Protein AF-0000000079859238 (afdb_homodimer)

Foldseek 3Di:
DPPPPPPPDQDPVLLLVLLLQVLLVDPCSCVSCVVSVHHPVRSVVSNVPLLPQPQDPDDPGRPSVRCDPVLLVVLVVVCVVPVPDQLVRSQVVCCVVPVDGDDSVSSVSSVSSVVPNPPPD/DPPPPPPPDDDPVLLLVLLLQVLLVDPCSCVSCVVSVHHPVRSVVSNVPLLPQPQDPDDPGRPSVRCDPVLLVVLVVVCVVPVPDQLVRSQVVCCVPPVDGDDSVSSVSSVSSVVPNPPPD

Structure (mmCIF, N/CA/C/O backbone):
data_AF-0000000079859238-model_v1
#
loop_
_entity.id
_entity.type
_entity.pdbx_description
1 polymer Homeodomain-like
#
loop_
_atom_site.group_PDB
_atom_site.id
_atom_site.type_symbol
_atom_site.label_atom_id
_atom_site.label_alt_id
_atom_site.label_comp_id
_atom_site.label_asym_id
_atom_site.label_entity_id
_atom_site.label_seq_id
_atom_site.pdbx_PDB_ins_code
_atom_site.Cartn_x
_atom_site.Cartn_y
_atom_site.Cartn_z
_atom_site.occupancy
_atom_site.B_iso_or_equiv
_atom_site.auth_seq_id
_atom_site.auth_comp_id
_atom_site.auth_asym_id
_atom_site.auth_atom_id
_atom_site.pdbx_PDB_model_num
ATOM 1 N N . MET A 1 1 ? 19.75 32.156 -18.25 1 40 1 MET A N 1
ATOM 2 C CA . MET A 1 1 ? 19.75 30.812 -17.703 1 40 1 MET A CA 1
ATOM 3 C C . MET A 1 1 ? 18.344 30.375 -17.344 1 40 1 MET A C 1
ATOM 5 O O . MET A 1 1 ? 17.703 30.938 -16.438 1 40 1 MET A O 1
ATOM 9 N N . ALA A 1 2 ? 17.531 30.047 -18.25 1 44.91 2 ALA A N 1
ATOM 10 C CA . ALA A 1 2 ? 16.172 29.562 -18.078 1 44.91 2 ALA A CA 1
ATOM 11 C C . ALA A 1 2 ? 16.109 28.469 -17.016 1 44.91 2 ALA A C 1
ATOM 13 O O . ALA A 1 2 ? 16.984 27.594 -16.969 1 44.91 2 ALA A O 1
ATOM 14 N N . GLY A 1 3 ? 15.648 28.781 -15.867 1 44.12 3 GLY A N 1
ATOM 15 C CA . GLY A 1 3 ? 15.562 27.875 -14.727 1 44.12 3 GLY A CA 1
ATOM 16 C C . GLY A 1 3 ? 15.25 26.453 -15.117 1 44.12 3 GLY A C 1
ATOM 17 O O . GLY A 1 3 ? 14.508 26.219 -16.078 1 44.12 3 GLY A O 1
ATOM 18 N N . GLN A 1 4 ? 16.234 25.594 -15.125 1 48.66 4 GLN A N 1
ATOM 19 C CA . GLN A 1 4 ? 16.031 24.172 -15.391 1 48.66 4 GLN A CA 1
ATOM 20 C C . GLN A 1 4 ? 14.664 23.703 -14.867 1 48.66 4 GLN A C 1
ATOM 22 O O . GLN A 1 4 ? 14.336 23.922 -13.703 1 48.66 4 GLN A O 1
ATOM 27 N N . VAL A 1 5 ? 13.594 23.828 -15.617 1 48.97 5 VAL A N 1
ATOM 28 C CA . VAL A 1 5 ? 12.289 23.25 -15.281 1 48.97 5 VAL A CA 1
ATOM 29 C C . VAL A 1 5 ? 12.492 21.938 -14.523 1 48.97 5 VAL A C 1
ATOM 31 O O . VAL A 1 5 ? 13.047 20.984 -15.062 1 48.97 5 VAL A O 1
ATOM 34 N N . THR A 1 6 ? 12.867 21.969 -13.289 1 53.88 6 THR A N 1
ATOM 35 C CA . THR A 1 6 ? 13 20.781 -12.469 1 53.88 6 THR A CA 1
ATOM 36 C C . THR A 1 6 ? 11.828 19.828 -12.711 1 53.88 6 THR A C 1
ATOM 38 O O . THR A 1 6 ? 10.68 20.156 -12.422 1 53.88 6 THR A O 1
ATOM 41 N N . ILE A 1 7 ? 11.945 19.109 -13.781 1 55.97 7 ILE A N 1
ATOM 42 C CA . ILE A 1 7 ? 10.961 18.062 -14.023 1 55.97 7 ILE A CA 1
ATOM 43 C C . ILE A 1 7 ? 10.703 17.281 -12.742 1 55.97 7 ILE A C 1
ATOM 45 O O . ILE A 1 7 ? 11.617 16.688 -12.172 1 55.97 7 ILE A O 1
ATOM 49 N N . LYS A 1 8 ? 9.719 17.719 -11.945 1 64.62 8 LYS A N 1
ATOM 50 C CA . LYS A 1 8 ? 9.414 17.016 -10.711 1 64.62 8 LYS A CA 1
ATOM 51 C C . LYS A 1 8 ? 9.328 15.508 -10.945 1 64.62 8 LYS A C 1
ATOM 53 O O . LYS A 1 8 ? 8.562 15.047 -11.789 1 64.62 8 LYS A O 1
ATOM 58 N N . LYS A 1 9 ? 10.328 14.727 -10.477 1 79.94 9 LYS A N 1
ATOM 59 C CA . LYS A 1 9 ? 10.297 13.266 -10.539 1 79.94 9 LYS A CA 1
ATOM 60 C C . LYS A 1 9 ? 9.25 12.703 -9.578 1 79.94 9 LYS A C 1
ATOM 62 O O . LYS A 1 9 ? 9.023 13.266 -8.508 1 79.94 9 LYS A O 1
ATOM 67 N N . ASN A 1 10 ? 8.391 11.82 -10.07 1 86.75 10 ASN A N 1
ATOM 68 C CA . ASN A 1 10 ? 7.402 11.156 -9.234 1 86.75 10 ASN A CA 1
ATOM 69 C C . ASN A 1 10 ? 8.07 10.336 -8.133 1 86.75 10 ASN A C 1
ATOM 71 O O . ASN A 1 10 ? 9.039 9.617 -8.383 1 86.75 10 ASN A O 1
ATOM 75 N N . THR A 1 11 ? 7.672 10.578 -6.945 1 90.19 11 THR A N 1
ATOM 76 C CA . THR A 1 11 ? 8.18 9.805 -5.816 1 90.19 11 THR A CA 1
ATOM 77 C C . THR A 1 11 ? 7.711 8.352 -5.898 1 90.19 11 THR A C 1
ATOM 79 O O . THR A 1 11 ? 6.766 8.039 -6.625 1 90.19 11 THR A O 1
ATOM 82 N N . PRO A 1 12 ? 8.422 7.496 -5.168 1 91.81 12 PRO A N 1
ATOM 83 C CA . PRO A 1 12 ? 7.941 6.113 -5.121 1 91.81 12 PRO A CA 1
ATOM 84 C C . PRO A 1 12 ? 6.504 6.004 -4.617 1 91.81 12 PRO A C 1
ATOM 86 O O . PRO A 1 12 ? 5.746 5.152 -5.086 1 91.81 12 PRO A O 1
ATOM 89 N N . ALA A 1 13 ? 6.109 6.855 -3.648 1 93.25 13 ALA A N 1
ATOM 90 C CA . ALA A 1 13 ? 4.746 6.844 -3.123 1 93.25 13 ALA A CA 1
ATOM 91 C C . ALA A 1 13 ? 3.74 7.211 -4.211 1 93.25 13 ALA A C 1
ATOM 93 O O . ALA A 1 13 ? 2.693 6.57 -4.332 1 93.25 13 ALA A O 1
ATOM 94 N N . GLU A 1 14 ? 4.07 8.195 -4.996 1 93.12 14 GLU A N 1
ATOM 95 C CA . GLU A 1 14 ? 3.18 8.617 -6.074 1 93.12 14 GLU A CA 1
ATOM 96 C C . GLU A 1 14 ? 3.061 7.535 -7.145 1 93.12 14 GLU A C 1
ATOM 98 O O . GLU A 1 14 ? 1.987 7.34 -7.719 1 93.12 14 GLU A O 1
ATOM 103 N N . ARG A 1 15 ? 4.184 6.906 -7.371 1 91.62 15 ARG A N 1
ATOM 104 C CA . ARG A 1 15 ? 4.129 5.781 -8.297 1 91.62 15 ARG A CA 1
ATOM 105 C C . ARG A 1 15 ? 3.213 4.684 -7.773 1 91.62 15 ARG A C 1
ATOM 107 O O . ARG A 1 15 ? 2.396 4.141 -8.516 1 91.62 15 ARG A O 1
ATOM 114 N N . LEU A 1 16 ? 3.348 4.367 -6.551 1 92.69 16 LEU A N 1
ATOM 115 C CA . LEU A 1 16 ? 2.494 3.354 -5.938 1 92.69 16 LEU A CA 1
ATOM 116 C C . LEU A 1 16 ? 1.023 3.74 -6.051 1 92.69 16 LEU A C 1
ATOM 118 O O . LEU A 1 16 ? 0.176 2.895 -6.344 1 92.69 16 LEU A O 1
ATOM 122 N N . HIS A 1 17 ? 0.757 4.992 -5.832 1 94.12 17 HIS A N 1
ATOM 123 C CA . HIS A 1 17 ? -0.603 5.512 -5.922 1 94.12 17 HIS A CA 1
ATOM 124 C C . HIS A 1 17 ? -1.179 5.312 -7.32 1 94.12 17 HIS A C 1
ATOM 126 O O . HIS A 1 17 ? -2.268 4.754 -7.473 1 94.12 17 HIS A O 1
ATOM 132 N N . VAL A 1 18 ? -0.491 5.703 -8.289 1 92.94 18 VAL A N 1
ATOM 133 C CA . VAL A 1 18 ? -0.95 5.598 -9.672 1 92.94 18 VAL A CA 1
ATOM 134 C C . VAL A 1 18 ? -1.143 4.129 -10.039 1 92.94 18 VAL A C 1
ATOM 136 O O . VAL A 1 18 ? -2.166 3.758 -10.625 1 92.94 18 VAL A O 1
ATOM 139 N N . LEU A 1 19 ? -0.249 3.316 -9.625 1 91.81 19 LEU A N 1
ATOM 140 C CA . LEU A 1 19 ? -0.316 1.897 -9.953 1 91.81 19 LEU A CA 1
ATOM 141 C C . LEU A 1 19 ? -1.482 1.226 -9.242 1 91.81 19 LEU A C 1
ATOM 143 O O . LEU A 1 19 ? -2.125 0.331 -9.797 1 91.81 19 LEU A O 1
ATOM 147 N N . ALA A 1 20 ? -1.705 1.65 -8.039 1 92.5 20 ALA A N 1
ATOM 148 C CA . ALA A 1 20 ? -2.811 1.073 -7.281 1 92.5 20 ALA A CA 1
ATOM 149 C C . ALA A 1 20 ? -4.145 1.329 -7.973 1 92.5 20 ALA A C 1
ATOM 151 O O . ALA A 1 20 ? -5.008 0.449 -8.016 1 92.5 20 ALA A O 1
ATOM 152 N N . VAL A 1 21 ? -4.32 2.514 -8.508 1 90.56 21 VAL A N 1
ATOM 153 C CA . VAL A 1 21 ? -5.551 2.865 -9.211 1 90.56 21 VAL A CA 1
ATOM 154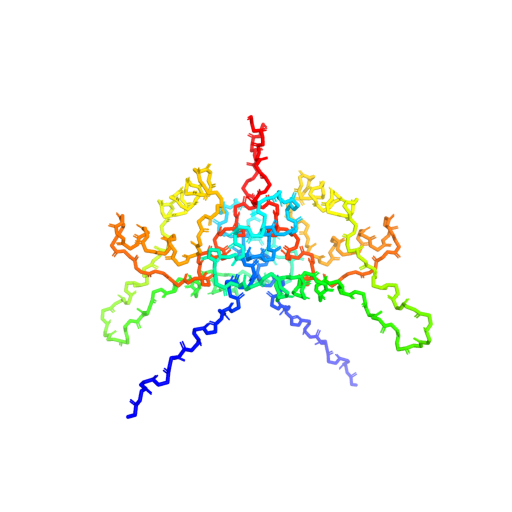 C C . VAL A 1 21 ? -5.672 2.035 -10.484 1 90.56 21 VAL A C 1
ATOM 156 O O . VAL A 1 21 ? -6.758 1.569 -10.828 1 90.56 21 VAL A O 1
ATOM 159 N N . TYR A 1 22 ? -4.574 1.817 -11.156 1 86.62 22 TYR A N 1
ATOM 160 C CA . TYR A 1 22 ? -4.566 0.968 -12.336 1 86.62 22 TYR A CA 1
ATOM 161 C C . TYR A 1 22 ? -4.965 -0.461 -11.992 1 86.62 22 TYR A C 1
ATOM 163 O O . TYR A 1 22 ? -5.762 -1.081 -12.695 1 86.62 22 TYR A O 1
ATOM 171 N N . ARG A 1 23 ? -4.43 -0.934 -10.922 1 85.44 23 ARG A N 1
ATOM 172 C CA . ARG A 1 23 ? -4.676 -2.309 -10.5 1 85.44 23 ARG A CA 1
ATOM 173 C C . ARG A 1 23 ? -6.125 -2.496 -10.062 1 85.44 23 ARG A C 1
ATOM 175 O O . ARG A 1 23 ? -6.684 -3.588 -10.195 1 85.44 23 ARG A O 1
ATOM 182 N N . ALA A 1 24 ? -6.691 -1.481 -9.555 1 86.56 24 ALA A N 1
ATOM 183 C CA . ALA A 1 24 ? -8.109 -1.508 -9.188 1 86.56 24 ALA A CA 1
ATOM 184 C C . ALA A 1 24 ? -8.992 -1.55 -10.43 1 86.56 24 ALA A C 1
ATOM 186 O O . ALA A 1 24 ? -10.211 -1.696 -10.328 1 86.56 24 ALA A O 1
ATOM 187 N N . GLN A 1 25 ? -8.398 -1.5 -11.656 1 80.88 25 GLN A N 1
ATOM 188 C CA . GLN A 1 25 ? -9.094 -1.555 -12.938 1 80.88 25 GLN A CA 1
ATOM 189 C C . GLN A 1 25 ? -10.164 -0.473 -13.031 1 80.88 25 GLN A C 1
ATOM 191 O O . GLN A 1 25 ? -11.281 -0.735 -13.484 1 80.88 25 GLN A O 1
ATOM 196 N N . ARG A 1 26 ? -9.766 0.698 -12.5 1 79 26 ARG A N 1
ATOM 197 C CA . ARG A 1 26 ? -10.672 1.831 -12.617 1 79 26 ARG A CA 1
ATOM 198 C C . ARG A 1 26 ? -10.648 2.404 -14.031 1 79 26 ARG A C 1
ATOM 200 O O . ARG A 1 26 ? -9.594 2.449 -14.672 1 79 26 ARG A O 1
ATOM 207 N N . THR A 1 27 ? -11.805 2.799 -14.539 1 80.75 27 THR A N 1
ATOM 208 C CA . THR A 1 27 ? -11.93 3.311 -15.898 1 80.75 27 THR A CA 1
ATOM 209 C C . THR A 1 27 ? -11.195 4.641 -16.047 1 80.75 27 THR A C 1
ATOM 211 O O . THR A 1 27 ? -10.633 4.934 -17.109 1 80.75 27 THR A O 1
ATOM 214 N N . ASP A 1 28 ? -10.992 5.398 -15.078 1 88.62 28 ASP A N 1
ATOM 215 C CA . ASP A 1 28 ? -10.422 6.738 -15.125 1 88.62 28 ASP A CA 1
ATO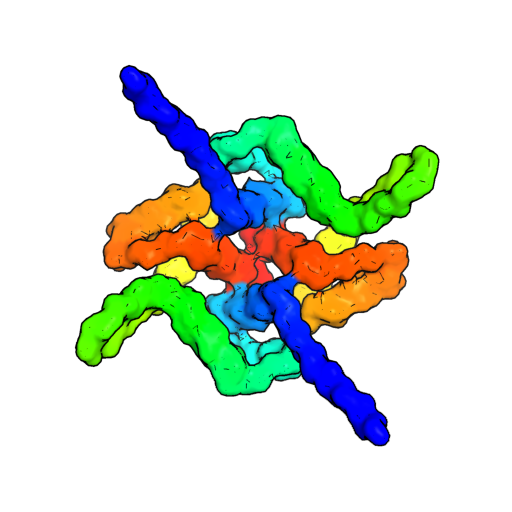M 216 C C . ASP A 1 28 ? -8.977 6.738 -14.633 1 88.62 28 ASP A C 1
ATOM 218 O O . ASP A 1 28 ? -8.461 7.77 -14.195 1 88.62 28 ASP A O 1
ATOM 222 N N . CYS A 1 29 ? -8.312 5.59 -14.75 1 88.12 29 CYS A N 1
ATOM 223 C CA . CYS A 1 29 ? -6.965 5.477 -14.203 1 88.12 29 CYS A CA 1
ATOM 224 C C . CYS A 1 29 ? -6 6.402 -14.938 1 88.12 29 CYS A C 1
ATOM 226 O O . CYS A 1 29 ? -5.062 6.93 -14.336 1 88.12 29 CYS A O 1
ATOM 228 N N . LEU A 1 30 ? -6.25 6.688 -16.219 1 91 30 LEU A N 1
ATOM 229 C CA . LEU A 1 30 ? -5.367 7.57 -16.969 1 91 30 LEU A CA 1
ATOM 230 C C . LEU A 1 30 ? -5.527 9.016 -16.516 1 91 30 LEU A C 1
ATOM 232 O O . LEU A 1 30 ? -4.562 9.781 -16.531 1 91 30 LEU A O 1
ATOM 236 N N . THR A 1 31 ? -6.734 9.32 -16.094 1 93.44 31 THR A N 1
ATOM 237 C CA . THR A 1 31 ? -6.969 10.648 -15.531 1 93.44 31 THR A CA 1
ATOM 238 C C . THR A 1 31 ? -6.188 10.82 -14.227 1 93.44 31 THR A C 1
ATOM 240 O O . THR A 1 31 ? -5.582 11.867 -14 1 93.44 31 THR A O 1
ATOM 243 N N . VAL A 1 32 ? -6.215 9.758 -13.438 1 93.38 32 VAL A N 1
ATOM 244 C CA . VAL A 1 32 ? -5.473 9.789 -12.18 1 93.38 32 VAL A CA 1
ATOM 245 C C . VAL A 1 32 ? -3.98 9.953 -12.461 1 93.38 32 VAL A C 1
ATOM 247 O O . VAL A 1 32 ? -3.299 10.742 -11.812 1 93.38 32 VAL A O 1
ATOM 250 N N . ALA A 1 33 ? -3.441 9.188 -13.461 1 94.5 33 ALA A N 1
ATOM 251 C CA . ALA A 1 33 ? -2.039 9.32 -13.844 1 94.5 33 ALA A CA 1
ATOM 252 C C . ALA A 1 33 ? -1.716 10.75 -14.266 1 94.5 33 ALA A C 1
ATOM 254 O O . ALA A 1 33 ? -0.726 11.328 -13.812 1 94.5 33 ALA A O 1
ATOM 255 N N . ALA A 1 34 ? -2.58 11.328 -15.07 1 94.69 34 ALA A N 1
ATOM 256 C CA . ALA A 1 34 ? -2.385 12.688 -15.562 1 94.69 34 ALA A CA 1
ATOM 257 C C . ALA A 1 34 ? -2.391 13.695 -14.406 1 94.69 34 ALA A C 1
ATOM 259 O O . ALA A 1 34 ? -1.556 14.602 -14.359 1 94.69 34 ALA A O 1
ATOM 260 N N . ASN A 1 35 ? -3.309 13.508 -13.469 1 94 35 ASN A N 1
ATOM 261 C CA . ASN A 1 35 ? -3.391 14.375 -12.297 1 94 35 ASN A CA 1
ATOM 262 C C . ASN A 1 35 ? -2.117 14.312 -11.461 1 94 35 ASN A C 1
ATOM 264 O O . ASN A 1 35 ? -1.805 15.25 -10.727 1 94 35 ASN A O 1
ATOM 268 N N . ASN A 1 36 ? -1.425 13.219 -11.539 1 94.38 36 ASN A N 1
ATOM 269 C CA . ASN A 1 36 ? -0.184 13.023 -10.797 1 94.38 36 ASN A CA 1
ATOM 270 C C . ASN A 1 36 ? 1.034 13.406 -11.633 1 94.38 36 ASN A C 1
ATOM 272 O O . ASN A 1 36 ? 2.172 13.141 -11.234 1 94.38 36 ASN A O 1
ATOM 276 N N . GLY A 1 37 ? 0.865 13.906 -12.812 1 93.38 37 GLY A N 1
ATOM 277 C CA . GLY A 1 37 ? 1.952 14.328 -13.688 1 93.38 37 GLY A CA 1
ATOM 278 C C . GLY A 1 37 ? 2.592 13.18 -14.438 1 93.38 37 GLY A C 1
ATOM 279 O O . GLY A 1 37 ? 3.758 13.258 -14.828 1 93.38 37 GLY A O 1
ATOM 280 N N . VAL A 1 38 ? 1.961 12.117 -14.539 1 94.75 38 VAL A N 1
ATOM 281 C CA . VAL A 1 38 ? 2.488 10.945 -15.234 1 94.75 38 VAL A CA 1
ATOM 282 C C . VAL A 1 38 ? 1.856 10.836 -16.625 1 94.75 38 VAL A C 1
ATOM 284 O O . VAL A 1 38 ? 0.648 10.625 -16.734 1 94.75 38 VAL A O 1
ATOM 287 N N . PRO A 1 39 ? 2.727 10.977 -17.688 1 95.31 39 PRO A N 1
ATOM 288 C CA . PRO A 1 39 ? 2.158 10.82 -19.031 1 95.31 39 PRO A CA 1
ATOM 289 C C . PRO A 1 39 ? 1.714 9.391 -19.328 1 95.31 39 PRO A C 1
ATOM 291 O O . PRO A 1 39 ? 2.264 8.445 -18.75 1 95.31 39 PRO A O 1
ATOM 294 N N . ARG A 1 40 ? 0.843 9.289 -20.312 1 92.44 40 ARG A N 1
ATOM 295 C CA . ARG A 1 40 ? 0.193 8.023 -20.641 1 92.44 40 ARG A CA 1
ATOM 296 C C . ARG A 1 40 ? 1.223 6.941 -20.969 1 92.44 40 ARG A C 1
ATOM 298 O O . ARG A 1 40 ? 1.151 5.832 -20.438 1 92.44 40 ARG A O 1
ATOM 305 N N . PRO A 1 41 ? 2.256 7.125 -21.797 1 92.5 41 PRO A N 1
ATOM 306 C CA . PRO A 1 41 ? 3.217 6.059 -22.094 1 92.5 41 PRO A CA 1
ATOM 307 C C . PRO A 1 41 ? 3.953 5.562 -20.844 1 92.5 41 PRO A C 1
ATOM 309 O O . PRO A 1 41 ? 4.242 4.371 -20.734 1 92.5 41 PRO A O 1
ATOM 312 N N . THR A 1 42 ? 4.199 6.438 -19.969 1 91.19 42 THR A N 1
ATOM 313 C CA . THR A 1 42 ? 4.875 6.082 -18.719 1 91.19 42 THR A CA 1
ATOM 314 C C . THR A 1 42 ? 3.961 5.258 -17.828 1 91.19 42 THR A C 1
ATOM 316 O O . THR A 1 42 ? 4.391 4.258 -17.234 1 91.19 42 THR A O 1
ATOM 319 N N . ALA A 1 43 ? 2.689 5.719 -17.734 1 90.31 43 ALA A N 1
ATOM 320 C CA . ALA A 1 43 ? 1.721 4.969 -16.938 1 90.31 43 ALA A CA 1
ATOM 321 C C . ALA A 1 43 ? 1.599 3.529 -17.438 1 90.31 43 ALA A C 1
ATOM 323 O O . ALA A 1 43 ? 1.576 2.59 -16.641 1 90.31 43 ALA A O 1
ATOM 324 N N . TYR A 1 44 ? 1.571 3.332 -18.688 1 86.62 44 TYR A N 1
ATOM 325 C CA . TYR A 1 44 ? 1.468 1.994 -19.266 1 86.62 44 TYR A CA 1
ATOM 326 C C . TYR A 1 44 ? 2.729 1.185 -18.984 1 86.62 44 TYR A C 1
ATOM 328 O O . TYR A 1 44 ? 2.656 -0.012 -18.688 1 86.62 44 TYR A O 1
ATOM 336 N N . ARG A 1 45 ? 3.826 1.83 -19.078 1 85.88 45 ARG A N 1
ATOM 337 C CA . ARG A 1 45 ? 5.09 1.16 -18.797 1 85.88 45 ARG A CA 1
ATOM 338 C C . ARG A 1 45 ? 5.133 0.655 -17.359 1 85.88 45 ARG A C 1
ATOM 340 O O . ARG A 1 45 ? 5.512 -0.491 -17.109 1 85.88 45 ARG A O 1
ATOM 347 N N . TRP A 1 46 ? 4.727 1.52 -16.438 1 85.06 46 TRP A N 1
ATOM 348 C CA . TRP A 1 46 ? 4.691 1.113 -15.031 1 85.06 46 TRP A CA 1
ATOM 349 C C . TRP A 1 46 ? 3.758 -0.076 -14.836 1 85.06 46 TRP A C 1
ATOM 351 O O . TRP A 1 46 ? 4.094 -1.022 -14.117 1 85.06 46 TRP A O 1
ATOM 361 N N . ALA A 1 47 ? 2.648 0.024 -15.422 1 82.25 47 ALA A N 1
ATOM 362 C CA . ALA A 1 47 ? 1.643 -1.026 -15.281 1 82.25 47 ALA A CA 1
ATOM 363 C C . ALA A 1 47 ? 2.154 -2.352 -15.836 1 82.25 47 ALA A C 1
ATOM 365 O O . ALA A 1 47 ? 1.837 -3.42 -15.305 1 82.25 47 ALA A O 1
ATOM 366 N N . SER A 1 48 ? 2.979 -2.279 -16.844 1 76.56 48 SER A N 1
ATOM 367 C CA . SER A 1 48 ? 3.496 -3.477 -17.5 1 76.56 48 SER A CA 1
ATOM 368 C C . SER A 1 48 ? 4.59 -4.133 -16.672 1 76.56 48 SER A C 1
ATOM 370 O O . SER A 1 48 ? 4.805 -5.344 -16.75 1 76.56 48 SER A O 1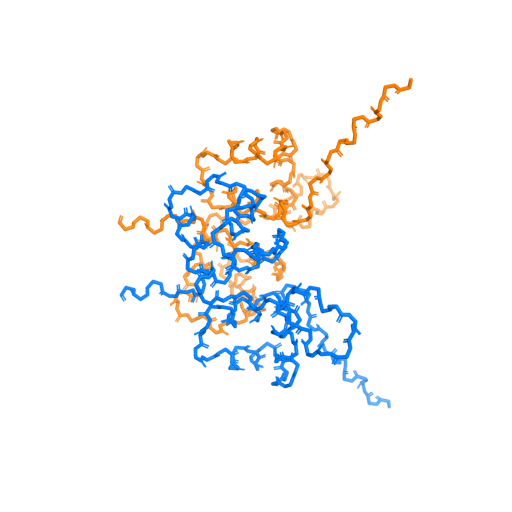
ATOM 372 N N . GLU A 1 49 ? 5.453 -3.354 -15.977 1 69.12 49 GLU A N 1
ATOM 373 C CA . GLU A 1 49 ? 6.516 -3.873 -15.117 1 69.12 49 GLU A CA 1
ATOM 374 C C . GLU A 1 49 ? 5.945 -4.691 -13.961 1 69.12 49 GLU A C 1
ATOM 376 O O . GLU A 1 49 ? 6.594 -5.613 -13.469 1 69.12 49 GLU A O 1
ATOM 381 N N . TYR A 1 50 ? 5.125 -4.168 -13.227 1 56.19 50 TYR A N 1
ATOM 382 C CA . TYR A 1 50 ? 4.555 -4.914 -12.109 1 56.19 50 TYR A CA 1
ATOM 383 C C . TYR A 1 50 ? 3.891 -6.199 -12.602 1 56.19 50 TYR A C 1
ATOM 385 O O . TYR A 1 50 ? 3.354 -6.969 -11.797 1 56.19 50 TYR A O 1
ATOM 393 N N . ARG A 1 51 ? 4.137 -6.402 -13.82 1 52.69 51 ARG A N 1
ATOM 394 C CA . ARG A 1 51 ? 3.826 -7.711 -14.391 1 52.69 51 ARG A CA 1
ATOM 395 C C . ARG A 1 51 ? 4.922 -8.719 -14.062 1 52.69 51 ARG A C 1
ATOM 397 O O . ARG A 1 51 ? 6.004 -8.688 -14.656 1 52.69 51 ARG A O 1
ATOM 404 N N . ASP A 1 52 ? 5.242 -8.797 -12.688 1 46.16 52 ASP A N 1
ATOM 405 C CA . ASP A 1 52 ? 6.367 -9.477 -12.055 1 46.16 52 ASP A CA 1
ATOM 406 C C . ASP A 1 52 ? 6.793 -10.695 -12.867 1 46.16 52 ASP A C 1
ATOM 408 O O . ASP A 1 52 ? 7.629 -11.484 -12.422 1 46.16 52 ASP A O 1
ATOM 412 N N . GLU A 1 53 ? 6.125 -11.359 -13.672 1 42.5 53 GLU A N 1
ATOM 413 C CA . GLU A 1 53 ? 6.68 -12.641 -14.094 1 42.5 53 GLU A CA 1
ATOM 414 C C . GLU A 1 53 ? 8.008 -12.453 -14.828 1 42.5 53 GLU A C 1
ATOM 416 O O . GLU A 1 53 ? 8.172 -11.5 -15.586 1 42.5 53 GLU A O 1
ATOM 421 N N . LYS A 1 54 ? 8.992 -13.047 -14.094 1 43.84 54 LYS A N 1
ATOM 422 C CA . LYS A 1 54 ? 10.312 -13.258 -14.672 1 43.84 54 LYS A CA 1
ATOM 423 C C . LYS A 1 54 ? 10.227 -13.461 -16.188 1 43.84 54 LYS A C 1
ATOM 425 O O . LYS A 1 54 ? 9.602 -14.406 -16.656 1 43.84 54 LYS A O 1
ATOM 430 N N . LEU A 1 55 ? 10.289 -12.367 -16.906 1 45.12 55 LEU A N 1
ATOM 431 C CA . LEU A 1 55 ? 10.438 -12.625 -18.328 1 45.12 55 LEU A CA 1
ATOM 432 C C . LEU A 1 55 ? 11.68 -13.477 -18.609 1 45.12 55 LEU A C 1
ATOM 434 O O . LEU A 1 55 ? 12.773 -13.148 -18.141 1 45.12 55 LEU A O 1
ATOM 438 N N . GLN A 1 56 ? 11.586 -14.742 -18.672 1 41.72 56 GLN A N 1
ATOM 439 C CA . GLN A 1 56 ? 12.695 -15.523 -19.188 1 41.72 56 GLN A CA 1
ATOM 440 C C . GLN A 1 56 ? 13.312 -14.844 -20.406 1 41.72 56 GLN A C 1
ATOM 442 O O . GLN A 1 56 ? 12.602 -14.281 -21.25 1 41.72 56 GLN A O 1
ATOM 447 N N . ARG A 1 57 ? 14.453 -14.43 -20.406 1 43.53 57 ARG A N 1
ATOM 448 C CA . ARG A 1 57 ? 15.281 -13.867 -21.469 1 43.53 57 ARG A CA 1
ATOM 449 C C . ARG A 1 57 ? 14.984 -14.539 -22.812 1 43.53 57 ARG A C 1
ATOM 451 O O . ARG A 1 57 ? 15.641 -14.25 -23.812 1 43.53 57 ARG A O 1
ATOM 458 N N . GLY A 1 58 ? 14.734 -15.945 -23 1 43.25 58 GLY A N 1
ATOM 459 C CA . GLY A 1 58 ? 14.75 -16.5 -24.344 1 43.25 58 GLY A CA 1
ATOM 460 C C . GLY A 1 58 ? 13.82 -15.789 -25.297 1 43.25 58 GLY A C 1
ATOM 461 O O . GLY A 1 58 ? 13.07 -14.898 -24.891 1 43.25 58 GLY A O 1
ATOM 462 N N . GLY A 1 59 ? 13.867 -16.141 -26.797 1 38.94 59 GLY A N 1
ATOM 463 C CA . GLY A 1 59 ? 13.109 -15.688 -27.953 1 38.94 59 GLY A CA 1
ATOM 464 C C . GLY A 1 59 ? 11.641 -15.461 -27.656 1 38.94 59 GLY A C 1
ATOM 465 O O . GLY A 1 59 ? 10.977 -14.672 -28.328 1 38.94 59 GLY A O 1
ATOM 466 N N . ALA A 1 60 ? 10.789 -16.625 -27.453 1 41.25 60 ALA A N 1
ATOM 467 C CA . ALA A 1 60 ? 9.336 -16.625 -27.312 1 41.25 60 ALA A CA 1
ATOM 468 C C . ALA A 1 60 ? 8.883 -15.57 -26.297 1 41.25 60 ALA A C 1
ATOM 470 O O . ALA A 1 60 ? 9.57 -15.336 -25.297 1 41.25 60 ALA A O 1
ATOM 471 N N . ARG A 1 61 ? 7.961 -14.641 -26.484 1 44.16 61 ARG A N 1
ATOM 472 C CA . ARG A 1 61 ? 7.262 -13.625 -25.703 1 44.16 61 ARG A CA 1
ATOM 473 C C . ARG A 1 61 ? 7.152 -14.047 -24.25 1 44.16 61 ARG A C 1
ATOM 475 O O . ARG A 1 61 ? 6.66 -15.133 -23.938 1 44.16 61 ARG A O 1
ATOM 482 N N . ALA A 1 62 ? 7.996 -13.891 -23.406 1 44.41 62 ALA A N 1
ATOM 483 C CA . ALA A 1 62 ? 8.125 -13.945 -21.953 1 44.41 62 ALA A CA 1
ATOM 484 C C . ALA A 1 62 ? 6.758 -13.82 -21.281 1 44.41 62 ALA A C 1
ATOM 486 O O . ALA A 1 62 ? 6.023 -12.867 -21.531 1 44.41 62 ALA A O 1
ATOM 487 N N . ALA A 1 63 ? 6.055 -14.961 -21.141 1 42.44 63 ALA A N 1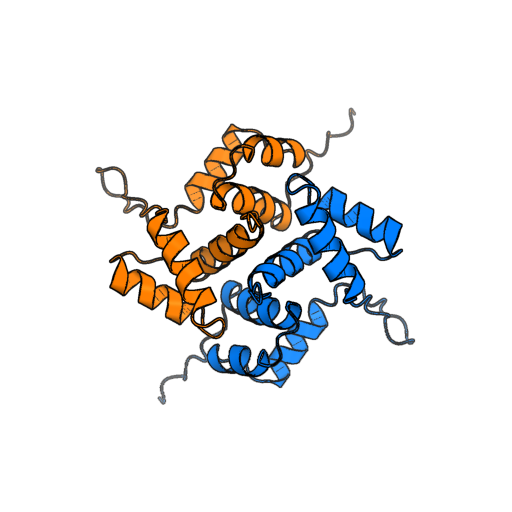
ATOM 488 C CA . ALA A 1 63 ? 4.78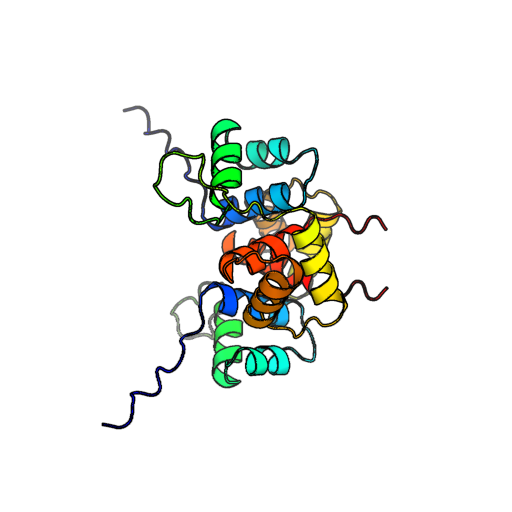1 -15.125 -20.438 1 42.44 63 ALA A CA 1
ATOM 489 C C . ALA A 1 63 ? 4.727 -14.25 -19.188 1 42.44 63 ALA A C 1
ATOM 491 O O . ALA A 1 63 ? 5.387 -14.547 -18.188 1 42.44 63 ALA A O 1
ATOM 492 N N . THR A 1 64 ? 5.059 -13.031 -19.234 1 48.22 64 THR A N 1
ATOM 493 C CA . THR A 1 64 ? 4.746 -12.219 -18.062 1 48.22 64 THR A CA 1
ATOM 494 C C . THR A 1 64 ? 3.469 -12.711 -17.391 1 48.22 64 THR A C 1
ATOM 496 O O . THR A 1 64 ? 2.447 -12.914 -18.047 1 48.22 64 THR A O 1
ATOM 499 N N . THR A 1 65 ? 3.736 -13.617 -16.406 1 51.88 65 THR A N 1
ATOM 500 C CA . THR A 1 65 ? 2.529 -14.047 -15.711 1 51.88 65 THR A CA 1
ATOM 501 C C . THR A 1 65 ? 1.748 -12.836 -15.195 1 51.88 65 THR A C 1
ATOM 503 O O . THR A 1 65 ? 2.289 -12.008 -14.469 1 51.88 65 THR A O 1
ATOM 506 N N . LYS A 1 66 ? 0.902 -12.195 -15.961 1 62.78 66 LYS A N 1
ATOM 507 C CA . LYS A 1 66 ? -0.077 -11.172 -15.617 1 62.78 66 LYS A CA 1
ATOM 508 C C . LYS A 1 66 ? -0.936 -11.609 -14.438 1 62.78 66 LYS A C 1
ATOM 510 O O . LYS A 1 66 ? -1.383 -12.758 -14.375 1 62.78 66 LYS A O 1
ATOM 515 N N . VAL A 1 67 ? -0.661 -10.828 -13.25 1 74.31 67 VAL A N 1
ATOM 516 C CA . VAL A 1 67 ? -1.683 -11.078 -12.234 1 74.31 67 VAL A CA 1
ATOM 517 C C . VAL A 1 67 ? -3.07 -10.914 -12.852 1 74.31 67 VAL A C 1
ATOM 519 O O . VAL A 1 67 ? -3.484 -9.797 -13.18 1 74.31 67 VAL A O 1
ATOM 522 N N . MET A 1 68 ? -3.68 -11.984 -13.078 1 76.81 68 MET A N 1
ATOM 523 C CA . MET A 1 68 ? -5.004 -12.023 -13.688 1 76.81 68 MET A CA 1
ATOM 524 C C . MET A 1 68 ? -6.059 -11.477 -12.727 1 76.81 68 MET A C 1
ATOM 526 O O . MET A 1 68 ? -5.859 -11.477 -11.516 1 76.81 68 MET A O 1
ATOM 530 N N . PRO A 1 69 ? -7.129 -10.977 -13.359 1 83.44 69 PRO A N 1
ATOM 531 C CA . PRO A 1 69 ? -8.25 -10.531 -12.531 1 83.44 69 PRO A CA 1
ATOM 532 C C . PRO A 1 69 ? -8.711 -11.594 -11.539 1 83.44 69 PRO A C 1
ATOM 534 O O . PRO A 1 69 ? -9.172 -11.258 -10.445 1 83.44 69 PRO A O 1
ATOM 537 N N . GLU A 1 70 ? -8.508 -12.828 -11.914 1 89.19 70 GLU A N 1
ATOM 538 C CA . GLU A 1 70 ? -8.914 -13.914 -11.031 1 89.19 70 GLU A CA 1
ATOM 539 C C . GLU A 1 70 ? -8.047 -13.969 -9.773 1 89.19 70 GLU A C 1
ATOM 541 O O . GLU A 1 70 ? -8.523 -14.289 -8.688 1 89.19 70 GLU A O 1
ATOM 546 N N . ILE A 1 71 ? -6.801 -13.641 -10 1 88.94 71 ILE A N 1
ATOM 547 C CA . ILE A 1 71 ? -5.867 -13.648 -8.875 1 88.94 71 ILE A CA 1
ATOM 548 C C . ILE A 1 71 ? -6.191 -12.492 -7.934 1 88.94 71 ILE A C 1
ATOM 550 O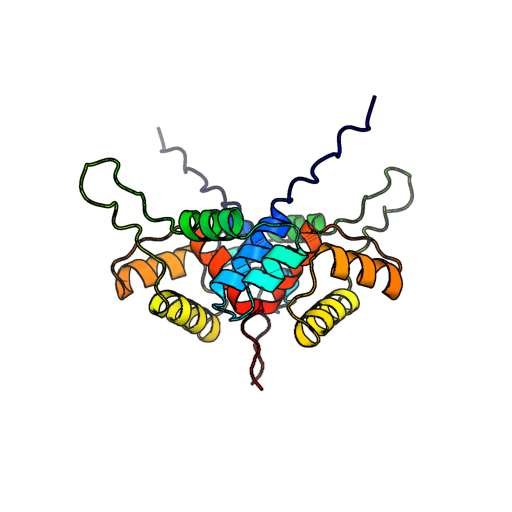 O . ILE A 1 71 ? -6.164 -12.648 -6.711 1 88.94 71 ILE A O 1
ATOM 554 N N . LYS A 1 72 ? -6.504 -11.383 -8.508 1 88.31 72 LYS A N 1
ATOM 555 C CA . LYS A 1 72 ? -6.902 -10.234 -7.695 1 88.31 72 LYS A CA 1
ATOM 556 C C . LYS A 1 72 ? -8.125 -10.562 -6.84 1 88.31 72 LYS A C 1
ATOM 558 O O . LYS A 1 72 ? -8.164 -10.242 -5.652 1 88.31 72 LYS A O 1
ATOM 563 N N . ALA A 1 73 ? -9.07 -11.195 -7.504 1 91.12 73 ALA A N 1
ATOM 564 C CA . ALA A 1 73 ? -10.281 -11.594 -6.797 1 91.12 73 ALA A CA 1
ATOM 565 C C . ALA A 1 73 ? -9.961 -12.594 -5.684 1 91.12 73 ALA A C 1
ATOM 567 O O . ALA A 1 73 ? -10.586 -12.555 -4.617 1 91.12 73 ALA A O 1
ATOM 568 N N . ALA A 1 74 ? -9.055 -13.43 -6.016 1 94.56 74 ALA A N 1
ATOM 569 C CA . ALA A 1 74 ? -8.656 -14.406 -5.008 1 94.56 74 ALA A CA 1
ATOM 570 C C . ALA A 1 74 ? -8.023 -13.719 -3.801 1 94.56 74 ALA A C 1
ATOM 572 O O . ALA A 1 74 ? -8.336 -14.062 -2.654 1 94.56 74 ALA A O 1
ATOM 573 N N . LEU A 1 75 ? -7.211 -12.75 -4.047 1 93.44 75 LEU A N 1
ATOM 574 C CA . LEU A 1 75 ? -6.562 -12.023 -2.961 1 93.44 75 LEU A CA 1
ATOM 575 C C . LEU A 1 75 ? -7.594 -11.305 -2.094 1 93.44 75 LEU A C 1
ATOM 577 O O . LEU A 1 75 ? -7.492 -11.32 -0.865 1 93.44 75 LEU A O 1
ATOM 581 N N . GLU A 1 76 ? -8.492 -10.688 -2.74 1 92.25 76 GLU A N 1
ATOM 582 C CA . GLU A 1 76 ? -9.578 -10.055 -1.999 1 92.25 76 GLU A CA 1
ATOM 583 C C . GLU A 1 76 ? -10.336 -11.07 -1.15 1 92.25 76 GLU A C 1
ATOM 585 O O . GLU A 1 76 ? -10.672 -10.797 0.004 1 92.25 76 GLU A O 1
ATOM 590 N N . SER A 1 77 ? -10.586 -12.234 -1.753 1 93.88 77 SER A N 1
ATOM 591 C CA . SER A 1 77 ? -11.297 -13.289 -1.041 1 93.88 77 SER A CA 1
ATOM 592 C C . SER A 1 77 ? -10.492 -13.781 0.157 1 93.88 77 SER A C 1
ATOM 594 O O . SER A 1 77 ? -11.047 -14.023 1.229 1 93.88 77 SER A O 1
ATOM 596 N N . TYR A 1 78 ? -9.211 -13.922 -0.02 1 93.81 78 TYR A N 1
ATOM 597 C CA . TYR A 1 78 ? -8.359 -14.359 1.079 1 93.81 78 TYR A CA 1
ATOM 598 C C . TYR A 1 78 ? -8.422 -13.375 2.242 1 93.81 78 TYR A C 1
ATOM 600 O O . TYR A 1 78 ? -8.555 -13.789 3.4 1 93.81 78 TYR A O 1
ATOM 608 N N . LEU A 1 79 ? -8.336 -12.125 1.928 1 90.31 79 LEU A N 1
ATOM 609 C CA . LEU A 1 79 ? -8.359 -11.078 2.941 1 90.31 79 LEU A CA 1
ATOM 610 C C . LEU A 1 79 ? -9.695 -11.07 3.68 1 90.31 79 LEU A C 1
ATOM 612 O O . LEU A 1 79 ? -9.734 -10.898 4.898 1 90.31 79 LEU A O 1
ATOM 616 N N . ASN A 1 80 ? -10.711 -11.234 2.91 1 88.19 80 ASN A N 1
ATOM 617 C CA . ASN A 1 80 ? -12.055 -11.227 3.49 1 88.19 80 ASN A CA 1
ATOM 618 C C . ASN A 1 80 ? -12.281 -12.453 4.379 1 88.19 80 ASN A C 1
ATOM 620 O O . ASN A 1 80 ? -12.992 -12.375 5.375 1 88.19 80 ASN A O 1
ATOM 624 N N . GLU A 1 81 ? -11.734 -13.547 3.975 1 91.06 81 GLU A N 1
ATOM 625 C CA . GLU A 1 81 ? -11.844 -14.766 4.762 1 91.06 81 GLU A CA 1
ATOM 626 C C . GLU A 1 81 ? -11.062 -14.656 6.066 1 91.06 81 GLU A C 1
ATOM 628 O O . GLU A 1 81 ? -11.562 -15.016 7.133 1 91.06 81 GLU A O 1
ATOM 633 N N . ASN A 1 82 ? -9.797 -14.203 5.941 1 91.5 82 ASN A N 1
ATOM 634 C CA . ASN A 1 82 ? -8.922 -14.047 7.102 1 91.5 82 ASN A CA 1
ATOM 635 C C . ASN A 1 82 ? -7.836 -13.008 6.844 1 91.5 82 ASN A C 1
ATOM 637 O O . ASN A 1 82 ? -6.84 -13.297 6.176 1 91.5 82 ASN A O 1
ATOM 641 N N . PHE A 1 83 ? -8 -11.883 7.52 1 86.81 83 PHE A N 1
ATOM 642 C CA . PHE A 1 83 ? -7.066 -10.789 7.289 1 86.81 83 PHE A CA 1
ATOM 643 C C . PHE A 1 83 ? -5.727 -11.07 7.961 1 86.81 83 PHE A C 1
ATOM 645 O O . PHE A 1 83 ? -4.742 -10.367 7.707 1 86.81 83 PHE A O 1
ATOM 652 N N . GLN A 1 84 ? -5.586 -12.133 8.703 1 90.44 84 GLN A N 1
ATOM 653 C CA . GLN A 1 84 ? -4.359 -12.422 9.438 1 90.44 84 GLN A CA 1
ATOM 654 C C . GLN A 1 84 ? -3.383 -13.219 8.586 1 90.44 84 GLN A C 1
ATOM 656 O O . GLN A 1 84 ? -2.24 -13.453 8.984 1 90.44 84 GLN A O 1
ATOM 661 N N . TYR A 1 85 ? -3.869 -13.633 7.43 1 93.56 85 TYR A N 1
ATOM 662 C CA . TYR A 1 85 ? -2.949 -14.352 6.559 1 93.56 85 TYR A CA 1
ATOM 663 C C . TYR A 1 85 ? -1.718 -13.508 6.246 1 93.56 85 TYR A C 1
ATOM 665 O O . TYR A 1 85 ? -1.825 -12.305 6.023 1 93.56 85 TYR A O 1
ATOM 673 N N . THR A 1 86 ? -0.607 -14.133 6.219 1 96.06 86 THR A N 1
ATOM 674 C CA . THR A 1 86 ? 0.616 -13.445 5.816 1 96.06 86 THR A CA 1
ATOM 675 C C . THR A 1 86 ? 0.696 -13.336 4.297 1 96.06 86 THR A C 1
ATOM 677 O O . THR A 1 86 ? 0.038 -14.094 3.576 1 96.06 86 THR A O 1
ATOM 680 N N . LEU A 1 87 ? 1.539 -12.492 3.852 1 96.12 87 LEU A N 1
ATOM 681 C CA . LEU A 1 87 ? 1.753 -12.359 2.416 1 96.12 87 LEU A CA 1
ATOM 682 C C . LEU A 1 87 ? 2.314 -13.648 1.83 1 96.12 87 LEU A C 1
ATOM 684 O O . LEU A 1 87 ? 1.942 -14.055 0.725 1 96.12 87 LEU A O 1
ATOM 688 N N . SER A 1 88 ? 3.213 -14.25 2.623 1 95.12 88 SER A N 1
ATOM 689 C CA . SER A 1 88 ? 3.801 -15.516 2.182 1 95.12 88 SER A CA 1
ATOM 690 C C . SER A 1 88 ? 2.736 -16.594 2.027 1 95.12 88 SER A C 1
ATOM 692 O O . SER A 1 88 ? 2.799 -17.406 1.103 1 95.12 88 SER A O 1
ATOM 694 N N . TYR A 1 89 ? 1.801 -16.609 2.963 1 96.12 89 TYR A N 1
ATOM 695 C CA . TYR A 1 89 ? 0.707 -17.578 2.875 1 96.12 89 TYR A CA 1
ATOM 696 C C . TYR A 1 89 ? -0.142 -17.312 1.634 1 96.12 89 TYR A C 1
ATOM 698 O O . TYR A 1 89 ? -0.465 -18.25 0.896 1 96.12 89 TYR A O 1
ATOM 706 N N . MET A 1 90 ? -0.499 -16.125 1.337 1 95.94 90 MET A N 1
ATOM 707 C CA . MET A 1 90 ? -1.278 -15.773 0.153 1 95.94 90 MET A CA 1
ATOM 708 C C . MET A 1 90 ? -0.523 -16.141 -1.122 1 95.94 90 MET A C 1
ATOM 710 O O . MET A 1 90 ? -1.115 -16.641 -2.076 1 95.94 90 MET A O 1
ATOM 714 N N . GLN A 1 91 ? 0.731 -15.797 -1.049 1 94.44 91 GLN A N 1
ATOM 715 C CA . GLN A 1 91 ? 1.598 -16.172 -2.16 1 94.44 91 GLN A CA 1
ATOM 716 C C . GLN A 1 91 ? 1.5 -17.672 -2.453 1 94.44 91 GLN A C 1
ATOM 718 O O . GLN A 1 91 ? 1.359 -18.078 -3.609 1 94.44 91 GLN A O 1
ATOM 723 N N . ASN A 1 92 ? 1.59 -18.453 -1.416 1 95.94 92 ASN A N 1
ATOM 724 C CA . ASN A 1 92 ? 1.532 -19.906 -1.566 1 95.94 92 ASN A CA 1
ATOM 725 C C . ASN A 1 92 ? 0.164 -20.359 -2.061 1 95.94 92 ASN A C 1
ATOM 727 O O . ASN A 1 92 ? 0.07 -21.281 -2.877 1 95.94 92 ASN A O 1
ATOM 731 N N . MET A 1 93 ? -0.875 -19.75 -1.559 1 96.31 93 MET A N 1
ATOM 732 C CA . MET A 1 93 ? -2.227 -20.094 -1.99 1 96.31 93 MET A CA 1
ATOM 733 C C . MET A 1 93 ? -2.418 -19.797 -3.473 1 96.31 93 MET A C 1
ATOM 735 O O . MET A 1 93 ? -3.012 -20.594 -4.199 1 96.31 93 MET A O 1
ATOM 739 N N . ILE A 1 94 ? -1.897 -18.688 -3.908 1 94.12 94 ILE A N 1
ATOM 740 C CA . ILE A 1 94 ? -1.999 -18.312 -5.312 1 94.12 94 ILE A CA 1
ATOM 741 C C . ILE A 1 94 ? -1.25 -19.328 -6.172 1 94.12 94 ILE A C 1
ATOM 743 O O . ILE A 1 94 ? -1.74 -19.75 -7.227 1 94.12 94 ILE A O 1
ATOM 747 N N . ALA A 1 95 ? -0.031 -19.688 -5.73 1 93.69 95 ALA A N 1
ATOM 748 C CA . ALA A 1 95 ? 0.752 -20.672 -6.469 1 93.69 95 ALA A CA 1
ATOM 749 C C . ALA A 1 95 ? -0.009 -21.984 -6.602 1 93.69 95 ALA A C 1
ATOM 751 O O . ALA A 1 95 ? -0.003 -22.609 -7.668 1 93.69 95 ALA A O 1
ATOM 752 N N . LEU A 1 96 ? -0.663 -22.359 -5.578 1 95 96 LEU A N 1
ATOM 753 C CA . LEU A 1 96 ? -1.409 -23.625 -5.555 1 95 96 LEU A CA 1
ATOM 754 C C . LEU A 1 96 ? -2.672 -23.516 -6.402 1 95 96 LEU A C 1
ATOM 756 O O . LEU A 1 96 ? -2.957 -24.406 -7.211 1 95 96 LEU A O 1
ATOM 760 N N . ASP A 1 97 ? -3.428 -22.438 -6.254 1 93.94 97 ASP A N 1
ATOM 761 C CA . ASP A 1 97 ? -4.73 -22.266 -6.895 1 93.94 97 ASP A CA 1
ATOM 762 C C . ASP A 1 97 ? -4.574 -21.953 -8.383 1 93.94 97 ASP A C 1
ATOM 764 O O . ASP A 1 97 ? -5.398 -22.375 -9.195 1 93.94 97 ASP A O 1
ATOM 768 N N . PHE A 1 98 ? -3.521 -21.219 -8.781 1 92.38 98 PHE A N 1
ATOM 769 C CA . PHE A 1 98 ? -3.441 -20.703 -10.141 1 92.38 98 PHE A CA 1
ATOM 770 C C . PHE A 1 98 ? -2.152 -21.156 -10.82 1 92.38 98 PHE A C 1
ATOM 772 O O . PHE A 1 98 ? -1.896 -20.797 -11.969 1 92.38 98 PHE A O 1
ATOM 779 N N . SER A 1 99 ? -1.328 -21.859 -10.156 1 91 99 SER A N 1
ATOM 780 C CA . SER A 1 99 ? -0.068 -22.359 -10.711 1 91 99 SER A CA 1
ATOM 781 C C . SER A 1 99 ? 0.818 -21.203 -11.172 1 91 99 SER A C 1
ATOM 783 O O . SER A 1 99 ? 1.461 -21.297 -12.219 1 91 99 SER A O 1
ATOM 785 N N . THR A 1 100 ? 0.634 -20.078 -10.547 1 86.06 100 THR A N 1
ATOM 786 C CA . THR A 1 100 ? 1.443 -18.891 -10.82 1 86.06 100 THR A CA 1
ATOM 787 C C . THR A 1 100 ? 2.156 -18.422 -9.555 1 86.06 100 THR A C 1
ATOM 789 O O . THR A 1 100 ? 1.574 -18.438 -8.461 1 86.06 100 THR A O 1
ATOM 792 N N . SER A 1 101 ? 3.418 -18.016 -9.75 1 87 101 SER A N 1
ATOM 793 C CA . SER A 1 101 ? 4.188 -17.516 -8.609 1 87 101 SER A CA 1
ATOM 794 C C . SER A 1 101 ? 4.32 -16 -8.648 1 87 101 SER A C 1
ATOM 796 O O . SER A 1 101 ? 4.652 -15.43 -9.688 1 87 101 SER A O 1
ATOM 798 N N . ILE A 1 102 ? 3.928 -15.375 -7.602 1 88.5 102 ILE A N 1
ATOM 799 C CA . ILE A 1 102 ? 4.113 -13.93 -7.48 1 88.5 102 ILE A CA 1
ATOM 800 C C . ILE A 1 102 ? 4.848 -13.617 -6.18 1 88.5 102 ILE A C 1
ATOM 802 O O . ILE A 1 102 ? 4.816 -14.406 -5.234 1 88.5 102 ILE A O 1
ATOM 806 N N . SER A 1 103 ? 5.562 -12.516 -6.16 1 90.5 103 SER A N 1
ATOM 807 C CA . SER A 1 103 ? 6.32 -12.109 -4.984 1 90.5 103 SER A CA 1
ATOM 808 C C . SER A 1 103 ? 5.41 -11.469 -3.938 1 90.5 103 SER A C 1
ATOM 810 O O . SER A 1 103 ? 4.293 -11.055 -4.25 1 90.5 103 SER A O 1
ATOM 812 N N . THR A 1 104 ? 5.965 -11.352 -2.691 1 93.25 104 THR A N 1
ATOM 813 C CA . THR A 1 104 ? 5.238 -10.672 -1.625 1 93.25 104 THR A CA 1
ATOM 814 C C . THR A 1 104 ? 5.051 -9.195 -1.956 1 93.25 104 THR A C 1
ATOM 816 O O . THR A 1 104 ? 4.043 -8.586 -1.579 1 93.25 104 THR A O 1
ATOM 819 N N . SER A 1 105 ? 5.98 -8.633 -2.686 1 91.88 105 SER A N 1
ATOM 820 C CA . SER A 1 105 ? 5.844 -7.246 -3.113 1 91.88 105 SER A CA 1
ATOM 821 C C . SER A 1 105 ? 4.68 -7.078 -4.086 1 91.88 105 SER A C 1
ATOM 823 O O . SER A 1 105 ? 3.93 -6.102 -4 1 91.88 105 SER A O 1
ATOM 825 N N . THR A 1 106 ? 4.535 -8.023 -4.949 1 90.19 106 THR A N 1
ATOM 826 C CA . THR A 1 106 ? 3.416 -7.992 -5.883 1 90.19 106 THR A CA 1
ATOM 827 C C . THR A 1 106 ? 2.09 -8.125 -5.141 1 90.19 106 THR A C 1
ATOM 829 O O . THR A 1 106 ? 1.134 -7.406 -5.434 1 90.19 106 THR A O 1
ATOM 832 N N . VAL A 1 107 ? 2.004 -9 -4.145 1 92.94 107 VAL A N 1
ATOM 833 C CA . VAL A 1 107 ? 0.787 -9.227 -3.373 1 92.94 107 VAL A CA 1
ATOM 834 C C . VAL A 1 107 ? 0.375 -7.938 -2.668 1 92.94 107 VAL A C 1
ATOM 836 O O . VAL A 1 107 ? -0.75 -7.461 -2.838 1 92.94 107 VAL A O 1
ATOM 839 N N . ILE A 1 108 ? 1.328 -7.34 -1.943 1 93.56 108 ILE A N 1
ATOM 840 C CA . ILE A 1 108 ? 0.968 -6.184 -1.131 1 93.56 108 ILE A CA 1
ATOM 841 C C . ILE A 1 108 ? 0.556 -5.023 -2.035 1 93.56 108 ILE A C 1
ATOM 843 O O . ILE A 1 108 ? -0.33 -4.238 -1.687 1 93.56 108 ILE A O 1
ATOM 847 N N . HIS A 1 109 ? 1.112 -4.957 -3.205 1 91.5 109 HIS A N 1
ATOM 848 C CA . HIS A 1 109 ? 0.75 -3.898 -4.141 1 91.5 109 HIS A CA 1
ATOM 849 C C . HIS A 1 109 ? -0.67 -4.09 -4.664 1 91.5 109 HIS A C 1
ATOM 851 O O . HIS A 1 109 ? -1.397 -3.115 -4.867 1 91.5 109 HIS A O 1
ATOM 857 N N . HIS A 1 110 ? -1.032 -5.324 -4.906 1 91.44 110 HIS A N 1
ATOM 858 C CA . HIS A 1 110 ? -2.4 -5.578 -5.344 1 91.44 110 HIS A CA 1
ATOM 859 C C . HIS A 1 110 ? -3.393 -5.359 -4.207 1 91.44 110 HIS A C 1
ATOM 861 O O . HIS A 1 110 ? -4.52 -4.918 -4.434 1 91.44 110 HIS A O 1
ATOM 867 N N . LEU A 1 111 ? -2.984 -5.641 -2.986 1 93.12 111 LEU A N 1
ATOM 868 C CA . LEU A 1 111 ? -3.852 -5.336 -1.853 1 93.12 111 LEU A CA 1
ATOM 869 C C . LEU A 1 111 ? -4.094 -3.832 -1.742 1 93.12 111 LEU A C 1
ATOM 871 O O . LEU A 1 111 ? -5.211 -3.4 -1.448 1 93.12 111 LEU A O 1
ATOM 875 N N . LEU A 1 112 ? -3.041 -3.072 -2.004 1 93.62 112 LEU A N 1
ATOM 876 C CA . LEU A 1 112 ? -3.215 -1.623 -2.012 1 93.62 112 LEU A CA 1
ATOM 877 C C . LEU A 1 112 ? -4.258 -1.205 -3.045 1 93.62 112 LEU A C 1
ATOM 879 O O . LEU A 1 112 ? -5.043 -0.288 -2.803 1 93.62 112 LEU A O 1
ATOM 883 N N . GLY A 1 113 ? -4.309 -1.852 -4.168 1 91.75 113 GLY A N 1
ATOM 884 C CA . GLY A 1 113 ? -5.289 -1.571 -5.203 1 91.75 113 GLY A CA 1
ATOM 885 C C . GLY A 1 113 ? -6.723 -1.749 -4.734 1 91.75 113 GLY A C 1
ATOM 886 O O . GLY A 1 113 ? -7.633 -1.08 -5.227 1 91.75 113 GLY A O 1
ATOM 887 N N . LEU A 1 114 ? -6.922 -2.584 -3.789 1 90.38 114 LEU A N 1
ATOM 888 C CA . LEU A 1 114 ? -8.258 -2.865 -3.275 1 90.38 114 LEU A CA 1
ATOM 889 C C . LEU A 1 114 ? -8.828 -1.653 -2.545 1 90.38 114 LEU A C 1
ATOM 891 O O . LEU A 1 114 ? -10.039 -1.541 -2.373 1 90.38 114 LEU A O 1
ATOM 895 N N . THR A 1 115 ? -8.008 -0.794 -2.098 1 90.38 115 THR A N 1
ATOM 896 C CA . THR A 1 115 ? -8.438 0.418 -1.408 1 90.38 115 THR A CA 1
ATOM 897 C C . THR A 1 115 ? -9.227 1.325 -2.35 1 90.38 115 THR A C 1
ATOM 899 O O . THR A 1 115 ? -10.062 2.109 -1.904 1 90.38 115 THR A O 1
ATOM 902 N N . TYR A 1 116 ? -9.016 1.164 -3.592 1 88.81 116 TYR A N 1
ATOM 903 C CA . TYR A 1 116 ? -9.625 2.061 -4.57 1 88.81 116 TYR A CA 1
ATOM 904 C C . TYR A 1 116 ? -10.836 1.41 -5.223 1 88.81 116 TYR A C 1
ATOM 906 O O . TYR A 1 116 ? -11.453 1.994 -6.117 1 88.81 116 TYR A O 1
ATOM 914 N N . THR A 1 117 ? -10.945 0.143 -4.832 1 81.06 117 THR A N 1
ATOM 915 C CA . THR A 1 117 ? -12.117 -0.505 -5.41 1 81.06 117 THR A CA 1
ATOM 916 C C . THR A 1 117 ? -13.391 -0.047 -4.703 1 81.06 117 THR A C 1
ATOM 918 O O . THR A 1 117 ? -13.414 0.089 -3.477 1 81.06 117 THR A O 1
ATOM 921 N N . VAL A 1 118 ? -14.031 1.176 -5.004 1 57.34 118 VAL A N 1
ATOM 922 C CA . VAL A 1 118 ? -15.242 1.797 -4.48 1 57.34 118 VAL A CA 1
ATOM 923 C C . VAL A 1 118 ? -16.25 0.717 -4.109 1 57.34 118 VAL A C 1
ATOM 925 O O . VAL A 1 118 ? -16.5 -0.208 -4.887 1 57.34 118 VAL A O 1
ATOM 928 N N . LYS A 1 119 ? -16.359 0.478 -2.604 1 49.03 119 LYS A N 1
ATOM 929 C CA . LYS A 1 119 ? -17.609 -0.187 -2.26 1 49.03 119 LYS A CA 1
ATOM 930 C C . LYS A 1 119 ? -18.781 0.403 -3.043 1 49.03 119 LYS A C 1
ATOM 932 O O . LYS A 1 119 ? -19.047 1.601 -2.947 1 49.03 119 LYS A O 1
ATOM 937 N N . GLN A 1 120 ? -18.797 0.279 -4.359 1 37.41 120 GLN A N 1
ATOM 938 C CA . GLN A 1 120 ? -20.109 0.613 -4.883 1 37.41 120 GLN A CA 1
ATOM 939 C C . GLN A 1 120 ? -21.203 0.283 -3.873 1 37.41 120 GLN A C 1
ATOM 941 O O . GLN A 1 120 ? -21.391 -0.878 -3.498 1 37.41 120 GLN A O 1
ATOM 946 N N . VAL A 1 121 ? -21.172 0.934 -2.711 1 34.25 121 VAL A N 1
ATOM 947 C CA . VAL A 1 121 ? -22.5 0.901 -2.105 1 34.25 121 VAL A CA 1
ATOM 948 C C . VAL A 1 121 ? -23.5 1.615 -3.012 1 34.25 121 VAL A C 1
ATOM 950 O O . VAL A 1 121 ? -23.172 2.643 -3.613 1 34.25 121 VAL A O 1
ATOM 953 N N . MET B 1 1 ? 29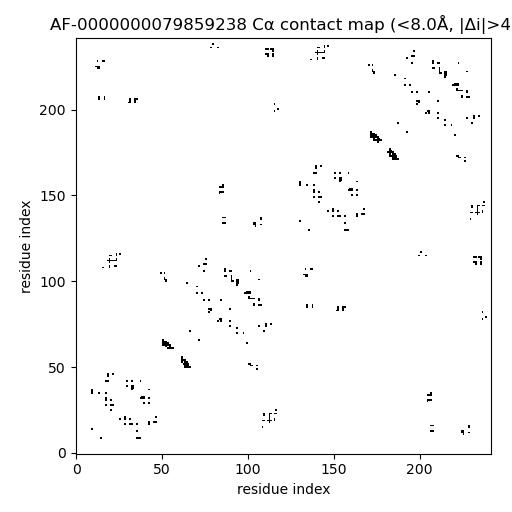.5 -27.234 12.523 1 40.28 1 MET B N 1
ATOM 954 C CA . MET B 1 1 ? 29.125 -25.906 12.016 1 40.28 1 MET B CA 1
ATOM 955 C C . MET B 1 1 ? 27.609 -25.766 11.922 1 40.28 1 MET B C 1
ATOM 957 O O . MET B 1 1 ? 26.969 -26.375 11.062 1 40.28 1 MET B O 1
ATOM 961 N N . ALA B 1 2 ? 26.922 -25.656 12.992 1 45.88 2 ALA B N 1
ATOM 962 C CA . ALA B 1 2 ? 25.484 -25.484 13.055 1 45.88 2 ALA B CA 1
ATOM 963 C C . ALA B 1 2 ? 25.016 -24.422 12.062 1 45.88 2 ALA B C 1
ATOM 965 O O . ALA B 1 2 ? 25.672 -23.375 11.906 1 45.88 2 ALA B O 1
ATOM 966 N N . GLY B 1 3 ? 24.422 -24.781 11.031 1 44.44 3 GLY B N 1
ATOM 967 C CA . GLY B 1 3 ? 23.953 -23.906 9.969 1 44.44 3 GLY B CA 1
ATOM 968 C C . GLY B 1 3 ? 23.422 -22.578 10.477 1 44.44 3 GLY B C 1
ATOM 969 O O . GLY B 1 3 ? 22.875 -22.516 11.578 1 44.44 3 GLY B O 1
ATOM 970 N N . GLN B 1 4 ? 24.172 -21.516 10.312 1 49.38 4 GLN B N 1
ATOM 971 C CA . GLN B 1 4 ? 23.719 -20.172 10.68 1 49.38 4 GLN B CA 1
ATOM 972 C C . GLN B 1 4 ? 22.219 -20.031 10.492 1 49.38 4 GLN B C 1
ATOM 974 O O . GLN B 1 4 ? 21.688 -20.312 9.414 1 49.38 4 GLN B O 1
ATOM 979 N N . VAL B 1 5 ? 21.375 -20.344 11.445 1 49.59 5 VAL B N 1
ATOM 980 C CA . VAL B 1 5 ? 19.938 -20.078 11.422 1 49.59 5 VAL B CA 1
ATOM 981 C C . VAL B 1 5 ? 19.688 -18.766 10.688 1 49.59 5 VAL B C 1
ATOM 983 O O . VAL B 1 5 ? 20.125 -17.703 11.125 1 49.59 5 VAL B O 1
ATOM 986 N N . THR B 1 6 ? 19.766 -18.703 9.383 1 54.06 6 THR B N 1
ATOM 987 C CA . THR B 1 6 ? 19.453 -17.5 8.602 1 54.06 6 THR B CA 1
ATOM 988 C C . THR B 1 6 ? 18.188 -16.828 9.125 1 54.06 6 THR B C 1
ATOM 990 O O . THR B 1 6 ? 17.109 -17.422 9.094 1 54.06 6 THR B O 1
ATOM 993 N N . ILE B 1 7 ? 18.375 -16.094 10.164 1 56.5 7 ILE B N 1
ATOM 994 C CA . ILE B 1 7 ? 17.25 -15.289 10.656 1 56.5 7 ILE B CA 1
ATOM 995 C C . ILE B 1 7 ? 16.562 -14.602 9.484 1 56.5 7 ILE B C 1
ATOM 997 O O . ILE B 1 7 ? 17.172 -13.828 8.75 1 56.5 7 ILE B O 1
ATOM 1001 N N . LYS B 1 8 ? 15.547 -15.242 8.93 1 65.38 8 LYS B N 1
ATOM 1002 C CA . LYS B 1 8 ? 14.828 -14.641 7.805 1 65.38 8 LYS B CA 1
ATOM 1003 C C . LYS B 1 8 ? 14.469 -13.188 8.102 1 65.38 8 LYS B C 1
ATOM 1005 O O . LYS B 1 8 ? 13.836 -12.891 9.117 1 65.38 8 LYS B O 1
ATOM 1010 N N . LYS B 1 9 ? 15.156 -12.219 7.449 1 80.62 9 LYS B N 1
ATOM 1011 C CA . LYS B 1 9 ? 14.82 -10.805 7.562 1 80.62 9 LYS B CA 1
ATOM 1012 C C . LYS B 1 9 ? 13.508 -10.492 6.855 1 80.62 9 LYS B C 1
ATOM 1014 O O . LYS B 1 9 ? 13.18 -11.102 5.832 1 80.62 9 LYS B O 1
ATOM 1019 N N . ASN B 1 10 ? 12.586 -9.805 7.543 1 87.12 10 ASN B N 1
ATOM 1020 C CA . ASN B 1 10 ? 11.32 -9.375 6.945 1 87.12 10 ASN B CA 1
ATOM 1021 C C . ASN B 1 10 ? 11.555 -8.461 5.75 1 87.12 10 ASN B C 1
ATOM 1023 O O . ASN B 1 10 ? 12.391 -7.562 5.801 1 87.12 10 ASN B O 1
ATOM 1027 N N . THR B 1 11 ? 10.977 -8.805 4.672 1 90.31 11 THR B N 1
ATOM 1028 C CA . THR B 1 11 ? 11.062 -7.965 3.479 1 90.31 11 THR B CA 1
ATOM 1029 C C . THR B 1 11 ? 10.328 -6.645 3.693 1 90.31 11 THR B C 1
ATOM 1031 O O . THR B 1 11 ? 9.516 -6.523 4.609 1 90.31 11 THR B O 1
ATOM 1034 N N . PRO B 1 12 ? 10.672 -5.676 2.859 1 91.94 12 PRO B N 1
ATOM 1035 C CA . PRO B 1 12 ? 9.914 -4.422 2.945 1 91.94 12 PRO B CA 1
ATOM 1036 C C . PRO B 1 12 ? 8.414 -4.621 2.758 1 91.94 12 PRO B C 1
ATOM 1038 O O . PRO B 1 12 ? 7.613 -3.934 3.396 1 91.94 12 PRO B O 1
ATOM 1041 N N . ALA B 1 13 ? 8.016 -5.555 1.87 1 93.38 13 ALA B N 1
ATOM 1042 C CA . ALA B 1 13 ? 6.598 -5.84 1.646 1 93.38 13 ALA B CA 1
ATOM 1043 C C . ALA B 1 13 ? 5.941 -6.383 2.912 1 93.38 13 ALA B C 1
ATOM 1045 O O . ALA B 1 13 ? 4.832 -5.977 3.268 1 93.38 13 ALA B O 1
ATOM 1046 N N . GLU B 1 14 ? 6.629 -7.262 3.59 1 93.25 14 GLU B N 1
ATOM 1047 C CA . GLU B 1 14 ? 6.094 -7.836 4.82 1 93.25 14 GLU B CA 1
ATOM 1048 C C . GLU B 1 14 ? 5.98 -6.781 5.918 1 93.25 14 GLU B C 1
ATOM 1050 O O . GLU B 1 14 ? 5.035 -6.797 6.707 1 93.25 14 GLU B O 1
ATOM 1055 N N . ARG B 1 15 ? 6.973 -5.922 5.918 1 91.75 15 ARG B N 1
ATOM 1056 C CA . ARG B 1 15 ? 6.883 -4.812 6.863 1 91.75 15 ARG B CA 1
ATOM 1057 C C . ARG B 1 15 ? 5.668 -3.939 6.566 1 91.75 15 ARG B C 1
ATOM 1059 O O . ARG B 1 15 ? 4.926 -3.564 7.48 1 91.75 15 ARG B O 1
ATOM 1066 N N . LEU B 1 16 ? 5.469 -3.625 5.352 1 92.75 16 LEU B N 1
ATOM 1067 C CA . LEU B 1 16 ? 4.316 -2.824 4.953 1 92.75 16 LEU B CA 1
ATOM 1068 C C . LEU B 1 16 ? 3.016 -3.506 5.363 1 92.75 16 LEU B C 1
ATOM 1070 O O . LEU B 1 16 ? 2.092 -2.848 5.848 1 92.75 16 LEU B O 1
ATOM 1074 N N . HIS B 1 17 ? 2.975 -4.789 5.168 1 94.12 17 HIS B N 1
ATOM 1075 C CA . HIS B 1 17 ? 1.802 -5.578 5.527 1 94.12 17 HIS B CA 1
ATOM 1076 C C . HIS B 1 17 ? 1.502 -5.469 7.02 1 94.12 17 HIS B C 1
ATOM 1078 O O . HIS B 1 17 ? 0.379 -5.141 7.41 1 94.12 17 HIS B O 1
ATOM 1084 N N . VAL B 1 18 ? 2.443 -5.688 7.828 1 93 18 VAL B N 1
ATOM 1085 C CA . VAL B 1 18 ? 2.273 -5.648 9.273 1 93 18 VAL B CA 1
ATOM 1086 C C . VAL B 1 18 ? 1.861 -4.246 9.711 1 93 18 VAL B C 1
ATOM 1088 O O . VAL B 1 18 ? 0.927 -4.082 10.5 1 93 18 VAL B O 1
ATOM 1091 N N . LEU B 1 19 ? 2.461 -3.275 9.125 1 91.88 19 LEU B N 1
ATOM 1092 C CA . LEU B 1 19 ? 2.172 -1.895 9.5 1 91.88 19 LEU B CA 1
ATOM 1093 C C . LEU B 1 19 ? 0.769 -1.494 9.062 1 91.88 19 LEU B C 1
ATOM 1095 O O . LEU B 1 19 ? 0.086 -0.741 9.758 1 91.88 19 LEU B O 1
ATOM 1099 N N . ALA B 1 20 ? 0.391 -1.978 7.922 1 92.5 20 ALA B N 1
ATOM 1100 C CA . ALA B 1 20 ? -0.944 -1.657 7.422 1 92.5 20 ALA B CA 1
ATOM 1101 C C . ALA B 1 20 ? -2.023 -2.172 8.367 1 92.5 20 ALA B C 1
ATOM 1103 O O . ALA B 1 20 ? -3.021 -1.49 8.609 1 92.5 20 ALA B O 1
ATOM 1104 N N . VAL B 1 21 ? -1.825 -3.359 8.898 1 90.56 21 VAL B N 1
ATOM 1105 C CA . VAL B 1 21 ? -2.779 -3.943 9.836 1 90.56 21 VAL B CA 1
ATOM 1106 C C . VAL B 1 21 ? -2.801 -3.129 11.125 1 90.56 21 VAL B C 1
ATOM 1108 O O . VAL B 1 21 ? -3.865 -2.891 11.703 1 90.56 21 VAL B O 1
ATOM 1111 N N . TYR B 1 22 ? -1.656 -2.674 11.562 1 86.94 22 TYR B N 1
ATOM 1112 C CA . TYR B 1 22 ? -1.577 -1.818 12.734 1 86.94 22 TYR B CA 1
ATOM 1113 C C . TYR B 1 22 ? -2.326 -0.51 12.516 1 86.94 22 TYR B C 1
ATOM 1115 O O . TYR B 1 22 ? -3.07 -0.056 13.383 1 86.94 22 TYR B O 1
ATOM 1123 N N . ARG B 1 23 ? -2.143 0.035 11.367 1 85.56 23 ARG B N 1
ATOM 1124 C CA . ARG B 1 23 ? -2.75 1.32 11.039 1 85.56 23 ARG B CA 1
ATOM 1125 C C . ARG B 1 23 ? -4.266 1.195 10.922 1 85.56 23 ARG B C 1
ATOM 1127 O O . ARG B 1 23 ? -4.996 2.148 11.195 1 85.56 23 ARG B O 1
ATOM 1134 N N . ALA B 1 24 ? -4.699 0.077 10.508 1 86.75 24 ALA B N 1
ATOM 1135 C CA . ALA B 1 24 ? -6.133 -0.198 10.445 1 86.75 24 ALA B CA 1
ATOM 1136 C C . ALA B 1 24 ? -6.727 -0.318 11.844 1 86.75 24 ALA B C 1
ATOM 1138 O O . ALA B 1 24 ? -7.945 -0.428 12 1 86.75 24 ALA B O 1
ATOM 1139 N N . GLN B 1 25 ? -5.898 -0.226 12.914 1 80.88 25 GLN B N 1
ATOM 1140 C CA . GLN B 1 25 ? -6.312 -0.289 14.312 1 80.88 25 GLN B CA 1
ATOM 1141 C C . GLN B 1 25 ? -7.094 -1.568 14.602 1 80.88 25 GLN B C 1
ATOM 1143 O O . GLN B 1 25 ? -8.125 -1.535 15.281 1 80.88 25 GLN B O 1
ATOM 1148 N N . ARG B 1 26 ? -6.578 -2.637 13.977 1 79.25 26 ARG B N 1
ATOM 1149 C CA . ARG B 1 26 ? -7.184 -3.934 14.266 1 79.25 26 ARG B CA 1
ATOM 1150 C C . ARG B 1 26 ? -6.742 -4.457 15.625 1 79.25 26 ARG B C 1
ATOM 1152 O O . ARG B 1 26 ? -5.594 -4.266 16.031 1 79.25 26 ARG B O 1
ATOM 1159 N N . THR B 1 27 ? -7.637 -5.082 16.359 1 80.75 27 THR B N 1
ATOM 1160 C CA . THR B 1 27 ? -7.363 -5.574 17.703 1 80.75 27 THR B CA 1
ATOM 1161 C C . THR B 1 27 ? -6.355 -6.719 17.672 1 80.75 27 THR B C 1
ATOM 1163 O O . THR B 1 27 ? -5.543 -6.863 18.578 1 80.75 27 THR B O 1
ATOM 1166 N N . ASP B 1 28 ? -6.215 -7.434 16.672 1 88.31 28 ASP B N 1
ATOM 1167 C CA . ASP B 1 28 ? -5.371 -8.625 16.578 1 88.31 28 ASP B CA 1
ATOM 1168 C C . ASP B 1 28 ? -4.105 -8.336 15.781 1 88.31 28 ASP B C 1
ATOM 1170 O O . ASP B 1 28 ? -3.498 -9.25 15.219 1 88.31 28 ASP B O 1
ATOM 1174 N N . CYS B 1 29 ? -3.684 -7.074 15.781 1 88.12 29 CYS B N 1
ATOM 1175 C CA . CYS B 1 29 ? -2.535 -6.699 14.961 1 88.12 29 CYS B CA 1
ATOM 1176 C C . CYS B 1 29 ? -1.268 -7.387 15.445 1 88.12 29 CYS B C 1
ATOM 1178 O O . CYS B 1 29 ? -0.393 -7.727 14.648 1 88.12 29 CYS B O 1
ATOM 1180 N N . LEU B 1 30 ? -1.175 -7.672 16.75 1 91 30 LEU B N 1
ATOM 1181 C CA . LEU B 1 30 ? 0.013 -8.336 17.281 1 91 30 LEU B CA 1
ATOM 1182 C C . LEU B 1 30 ? 0.065 -9.789 16.844 1 91 30 LEU B C 1
ATOM 1184 O O . LEU B 1 30 ? 1.147 -10.344 16.641 1 91 30 LEU B O 1
ATOM 1188 N N . THR B 1 31 ? -1.108 -10.367 16.672 1 93.38 31 THR B N 1
ATOM 1189 C CA . THR B 1 31 ? -1.18 -11.719 16.141 1 93.38 31 THR B CA 1
ATOM 1190 C C . THR B 1 31 ? -0.676 -11.758 14.695 1 93.38 31 THR B C 1
ATOM 1192 O O . THR B 1 31 ? 0.072 -12.664 14.32 1 93.38 31 THR B O 1
ATOM 1195 N N . VAL B 1 32 ? -1.085 -10.734 13.953 1 93.44 32 VAL B N 1
ATOM 1196 C CA . VAL B 1 32 ? -0.635 -10.641 12.57 1 93.44 32 VAL B CA 1
ATOM 1197 C C . VAL B 1 32 ? 0.883 -10.477 12.523 1 93.44 32 VAL B C 1
ATOM 1199 O O . VAL B 1 32 ? 1.561 -11.125 11.727 1 93.44 32 VAL B O 1
ATOM 1202 N N . ALA B 1 33 ? 1.45 -9.602 13.398 1 94.44 33 ALA B N 1
ATOM 1203 C CA . ALA B 1 33 ? 2.898 -9.422 13.477 1 94.44 33 ALA B CA 1
ATOM 1204 C C . ALA B 1 33 ? 3.594 -10.75 13.789 1 94.44 33 ALA B C 1
ATOM 1206 O O . ALA B 1 33 ? 4.562 -11.117 13.125 1 94.44 33 ALA B O 1
ATOM 1207 N N . ALA B 1 34 ? 3.057 -11.477 14.75 1 94.62 34 ALA B N 1
ATOM 1208 C CA . ALA B 1 34 ? 3.633 -12.758 15.156 1 94.62 34 ALA B CA 1
ATOM 1209 C C . ALA B 1 34 ? 3.594 -13.766 14.008 1 94.62 34 ALA B C 1
ATOM 1211 O O . ALA B 1 34 ? 4.57 -14.477 13.773 1 94.62 34 ALA B O 1
ATOM 1212 N N . ASN B 1 35 ? 2.473 -13.805 13.297 1 93.81 35 ASN B N 1
ATOM 1213 C CA . ASN B 1 35 ? 2.328 -14.703 12.156 1 93.81 35 ASN B CA 1
ATOM 1214 C C . ASN B 1 35 ? 3.348 -14.391 11.062 1 93.81 35 ASN B C 1
ATOM 1216 O O . ASN B 1 35 ? 3.678 -15.258 10.258 1 93.81 35 ASN B O 1
ATOM 1220 N N . ASN B 1 36 ? 3.803 -13.18 11.016 1 94.31 36 ASN B N 1
ATOM 1221 C CA . ASN B 1 36 ? 4.789 -12.75 10.023 1 94.31 36 ASN B CA 1
ATOM 1222 C C . ASN B 1 36 ? 6.211 -12.844 10.578 1 94.31 36 ASN B C 1
ATOM 1224 O O . ASN B 1 36 ? 7.152 -12.359 9.953 1 94.31 36 ASN B O 1
ATOM 1228 N N . GLY B 1 37 ? 6.402 -13.328 11.766 1 93.25 37 GLY B N 1
ATOM 1229 C CA . GLY B 1 37 ? 7.715 -13.492 12.367 1 93.25 37 GLY B CA 1
ATOM 1230 C C . GLY B 1 37 ? 8.242 -12.219 13 1 93.25 37 GLY B C 1
ATOM 1231 O O . GLY B 1 37 ? 9.453 -12.039 13.125 1 93.25 37 GLY B O 1
ATOM 1232 N N . VAL B 1 38 ? 7.438 -11.312 13.258 1 94.62 38 VAL B N 1
ATOM 1233 C CA . VAL B 1 38 ? 7.84 -10.047 13.852 1 94.62 38 VAL B CA 1
ATOM 1234 C C . VAL B 1 38 ? 7.504 -10.039 15.344 1 94.62 38 VAL B C 1
ATOM 1236 O O . VAL B 1 38 ? 6.332 -10.07 15.719 1 94.62 38 VAL B O 1
ATOM 1239 N N . PRO B 1 39 ? 8.586 -9.977 16.188 1 95.25 39 PRO B N 1
ATOM 1240 C CA . PRO B 1 39 ? 8.297 -9.922 17.625 1 95.25 39 PRO B CA 1
ATOM 1241 C C . PRO B 1 39 ? 7.641 -8.602 18.047 1 95.25 39 PRO B C 1
ATOM 1243 O O . PRO B 1 39 ? 7.859 -7.57 17.406 1 95.25 39 PRO B O 1
ATOM 1246 N N . ARG B 1 40 ? 7 -8.656 19.203 1 92.5 40 ARG B N 1
ATOM 1247 C CA . ARG B 1 40 ? 6.188 -7.547 19.688 1 92.5 40 ARG B CA 1
ATOM 1248 C C . ARG B 1 40 ? 7.016 -6.273 19.812 1 92.5 40 ARG B C 1
ATOM 1250 O O . ARG B 1 40 ? 6.609 -5.211 19.344 1 92.5 40 ARG B O 1
ATOM 1257 N N . PRO B 1 41 ? 8.211 -6.223 20.406 1 92.5 41 PRO B N 1
ATOM 1258 C CA . PRO B 1 41 ? 8.977 -4.977 20.531 1 92.5 41 PRO B CA 1
ATOM 1259 C C . PRO B 1 41 ? 9.312 -4.367 19.172 1 92.5 41 PRO B C 1
ATOM 1261 O O . PRO B 1 41 ? 9.32 -3.141 19.016 1 92.5 41 PRO B O 1
ATOM 1264 N N . THR B 1 42 ? 9.547 -5.191 18.219 1 91.19 42 THR B N 1
ATOM 1265 C CA . THR B 1 42 ? 9.859 -4.727 16.875 1 91.19 42 THR B CA 1
ATOM 1266 C C . THR B 1 42 ? 8.625 -4.125 16.219 1 91.19 42 THR B C 1
ATOM 1268 O O . THR B 1 42 ? 8.703 -3.068 15.586 1 91.19 42 THR B O 1
ATOM 1271 N N . ALA B 1 43 ? 7.48 -4.84 16.375 1 90.19 43 ALA B N 1
ATOM 1272 C CA . ALA B 1 43 ? 6.23 -4.324 15.828 1 90.19 43 ALA B CA 1
ATOM 1273 C C . ALA B 1 43 ? 5.918 -2.936 16.375 1 90.19 43 ALA B C 1
ATOM 1275 O O . ALA B 1 43 ? 5.535 -2.035 15.625 1 90.19 43 ALA B O 1
ATOM 1276 N N . TYR B 1 44 ? 6.125 -2.723 17.609 1 86.5 44 TYR B N 1
ATOM 1277 C CA . TYR B 1 44 ? 5.871 -1.425 18.234 1 86.5 44 TYR B CA 1
ATOM 1278 C C . TYR B 1 44 ? 6.848 -0.376 17.719 1 86.5 44 TYR B C 1
ATOM 1280 O O . TYR B 1 44 ? 6.469 0.773 17.484 1 86.5 44 TYR B O 1
ATOM 1288 N N . ARG B 1 45 ? 8.047 -0.783 17.547 1 85.88 45 ARG B N 1
ATOM 1289 C CA . ARG B 1 45 ? 9.047 0.13 17.031 1 85.88 45 ARG B CA 1
ATOM 1290 C C . ARG B 1 45 ? 8.68 0.604 15.625 1 85.88 45 ARG B C 1
ATOM 1292 O O . ARG B 1 45 ? 8.75 1.798 15.328 1 85.88 45 ARG B O 1
ATOM 1299 N N . TRP B 1 46 ? 8.281 -0.344 14.781 1 85.06 46 TRP B N 1
ATOM 1300 C CA . TRP B 1 46 ? 7.867 0.018 13.43 1 85.06 46 TRP B CA 1
ATOM 1301 C C . TRP B 1 46 ? 6.688 0.983 13.469 1 85.06 46 TRP B C 1
ATOM 1303 O O . TRP B 1 46 ? 6.66 1.965 12.719 1 85.06 46 TRP B O 1
ATOM 1313 N N . ALA B 1 47 ? 5.77 0.663 14.266 1 82.19 47 ALA B N 1
ATOM 1314 C CA . ALA B 1 47 ? 4.562 1.478 14.375 1 82.19 47 ALA B CA 1
ATOM 1315 C C . ALA B 1 47 ? 4.891 2.893 14.844 1 82.19 47 ALA B C 1
ATOM 1317 O O . ALA B 1 47 ? 4.25 3.857 14.422 1 82.19 47 ALA B O 1
ATOM 1318 N N . SER B 1 48 ? 5.922 3.016 15.641 1 76.69 48 SER B N 1
ATOM 1319 C CA . SER B 1 48 ? 6.305 4.309 16.203 1 76.69 48 SER B CA 1
ATOM 1320 C C . SER B 1 48 ? 7.035 5.16 15.164 1 76.69 48 SER B C 1
ATOM 1322 O O . SER B 1 48 ? 7.012 6.391 15.242 1 76.69 48 SER B O 1
ATOM 1324 N N . GLU B 1 49 ? 7.867 4.543 14.273 1 69.19 49 GLU B N 1
ATOM 1325 C CA . GLU B 1 49 ? 8.602 5.258 13.227 1 69.19 49 GLU B CA 1
ATOM 1326 C C . GLU B 1 49 ? 7.645 5.93 12.25 1 69.19 49 GLU B C 1
ATOM 1328 O O . GLU B 1 49 ? 7.984 6.953 11.648 1 69.19 49 GLU B O 1
ATOM 1333 N N . TYR B 1 50 ? 6.809 5.258 11.695 1 56.69 50 TYR B N 1
ATOM 1334 C CA . TYR B 1 50 ? 5.887 5.867 10.742 1 56.69 50 TYR B CA 1
ATOM 1335 C C . TYR B 1 50 ? 5.074 6.973 11.398 1 56.69 50 TYR B C 1
ATOM 1337 O O . TYR B 1 50 ? 4.211 7.582 10.766 1 56.69 50 TYR B O 1
ATOM 1345 N N . ARG B 1 51 ? 5.555 7.27 12.562 1 52.44 51 ARG B N 1
ATOM 1346 C CA . ARG B 1 51 ? 5.113 8.492 13.219 1 52.44 51 ARG B CA 1
ATOM 1347 C C . ARG B 1 51 ? 5.879 9.703 12.695 1 52.44 51 ARG B C 1
ATOM 1349 O O . ARG B 1 51 ? 7.059 9.875 13 1 52.44 51 ARG B O 1
ATOM 1356 N N . ASP B 1 52 ? 5.801 9.852 11.266 1 46.09 52 ASP B N 1
ATOM 1357 C CA . ASP B 1 52 ? 6.578 10.797 10.461 1 46.09 52 ASP B CA 1
ATOM 1358 C C . ASP B 1 52 ? 6.895 12.062 11.258 1 46.09 52 ASP B C 1
ATOM 1360 O O . ASP B 1 52 ? 7.359 13.055 10.703 1 46.09 52 ASP B O 1
ATOM 1364 N N . GLU B 1 53 ? 6.398 12.453 12.281 1 41.78 53 GLU B N 1
ATOM 1365 C CA . GLU B 1 53 ? 6.676 13.812 12.727 1 41.78 53 GLU B CA 1
ATOM 1366 C C . GLU B 1 53 ? 8.148 14 13.07 1 41.78 53 GLU B C 1
ATOM 1368 O O . GLU B 1 53 ? 8.758 13.125 13.695 1 41.78 53 GLU B O 1
ATOM 1373 N N . LYS B 1 54 ? 8.766 14.734 12.117 1 43.88 54 LYS B N 1
ATOM 1374 C CA . LYS B 1 54 ? 10.086 15.289 12.391 1 43.88 54 LYS B CA 1
ATOM 1375 C C . LYS B 1 54 ? 10.266 15.578 13.875 1 43.88 54 LYS B C 1
ATOM 1377 O O . LYS B 1 54 ? 9.539 16.391 14.445 1 43.88 54 LYS B O 1
ATOM 1382 N N . LEU B 1 55 ? 10.727 14.625 14.641 1 44.97 55 LEU B N 1
ATOM 1383 C CA . LEU B 1 55 ? 11.062 15.008 16 1 44.97 55 LEU B CA 1
ATOM 1384 C C . LEU B 1 55 ? 12.086 16.141 16.016 1 44.97 55 LEU B C 1
ATOM 1386 O O . LEU B 1 55 ? 13.125 16.047 15.352 1 44.97 55 LEU B O 1
ATOM 1390 N N . GLN B 1 56 ? 11.695 17.312 16.094 1 41.72 56 GLN B N 1
ATOM 1391 C CA . GLN B 1 56 ? 12.656 18.375 16.391 1 41.72 56 GLN B CA 1
ATOM 1392 C C . GLN B 1 56 ? 13.641 17.938 17.469 1 41.72 56 GLN B C 1
ATOM 1394 O O . GLN B 1 56 ? 13.266 17.266 18.422 1 41.72 56 GLN B O 1
ATOM 1399 N N . ARG B 1 57 ? 14.812 17.812 17.25 1 43.31 57 ARG B N 1
ATOM 1400 C CA . ARG B 1 57 ? 15.953 17.531 18.125 1 43.31 57 ARG B CA 1
ATOM 1401 C C . ARG B 1 57 ? 15.758 18.156 19.5 1 43.31 57 ARG B C 1
ATOM 1403 O O . ARG B 1 57 ? 16.641 18.094 20.344 1 43.31 57 ARG B O 1
ATOM 1410 N N . GLY B 1 58 ? 15.219 19.469 19.719 1 44.03 58 GLY B N 1
ATOM 1411 C CA . GLY B 1 58 ? 15.359 20.047 21.047 1 44.03 58 GLY B CA 1
ATOM 1412 C C . GLY B 1 58 ? 14.828 19.156 22.156 1 44.03 58 GLY B C 1
ATOM 1413 O O . GLY B 1 58 ? 14.289 18.094 21.891 1 44.03 58 GLY B O 1
ATOM 1414 N N . GLY B 1 59 ? 15.016 19.594 23.656 1 39.16 59 GLY B N 1
ATOM 1415 C CA . GLY B 1 59 ? 14.625 19 24.922 1 39.16 59 GLY B CA 1
ATOM 1416 C C . GLY B 1 59 ? 13.258 18.344 24.875 1 39.16 59 GLY B C 1
ATOM 1417 O O . GLY B 1 59 ? 13 17.406 25.625 1 39.16 59 GLY B O 1
ATOM 1418 N N . ALA B 1 60 ? 12.078 19.188 24.891 1 41.34 60 ALA B N 1
ATOM 1419 C CA . ALA B 1 60 ? 10.688 18.75 24.984 1 41.34 60 ALA B CA 1
ATOM 1420 C C . ALA B 1 60 ? 10.414 17.609 24 1 41.34 60 ALA B C 1
ATOM 1422 O O . ALA B 1 60 ? 10.93 17.609 22.875 1 41.34 60 ALA B O 1
ATOM 1423 N N . ARG B 1 61 ? 9.953 16.406 24.297 1 44.09 61 ARG B N 1
ATOM 1424 C CA . ARG B 1 61 ? 9.477 15.227 23.562 1 44.09 61 ARG B CA 1
ATOM 1425 C C . ARG B 1 61 ? 8.93 15.609 22.203 1 44.09 61 ARG B C 1
ATOM 1427 O O . ARG B 1 61 ? 8.055 16.469 22.094 1 44.09 61 ARG B O 1
ATOM 1434 N N . ALA B 1 62 ? 9.578 15.758 21.203 1 43.94 62 ALA B N 1
ATOM 1435 C CA . ALA B 1 62 ? 9.359 15.906 19.766 1 43.94 62 ALA B CA 1
ATOM 1436 C C . ALA B 1 62 ? 7.973 15.398 19.375 1 43.94 62 ALA B C 1
ATOM 1438 O O . ALA B 1 62 ? 7.609 14.258 19.688 1 43.94 62 ALA B O 1
ATOM 1439 N N . ALA B 1 63 ? 6.953 16.281 19.406 1 42.28 63 ALA B N 1
ATOM 1440 C CA . ALA B 1 63 ? 5.562 16.109 19 1 42.28 63 ALA B CA 1
ATOM 1441 C C . ALA B 1 63 ? 5.461 15.219 17.766 1 42.28 63 ALA B C 1
ATOM 1443 O O . ALA B 1 63 ? 5.828 15.641 16.656 1 42.28 63 ALA B O 1
ATOM 1444 N N . THR B 1 64 ? 6.074 14.148 17.703 1 47.72 64 THR B N 1
ATOM 1445 C CA . THR B 1 64 ? 5.695 13.281 16.594 1 47.72 64 THR B CA 1
ATOM 1446 C C . THR B 1 64 ? 4.215 13.453 16.25 1 47.72 64 THR B C 1
ATOM 1448 O O . THR B 1 64 ? 3.361 13.43 17.141 1 47.72 64 THR B O 1
ATOM 1451 N N . THR B 1 65 ? 4.059 14.383 15.273 1 52.28 65 THR B N 1
ATOM 1452 C CA . THR B 1 65 ? 2.654 14.492 14.891 1 52.28 65 THR B CA 1
ATOM 1453 C C . THR B 1 65 ? 2.098 13.133 14.484 1 52.28 65 THR B C 1
ATOM 1455 O O . THR B 1 65 ? 2.648 12.461 13.609 1 52.28 65 THR B O 1
ATOM 1458 N N . LYS B 1 66 ? 1.631 12.289 15.398 1 63.06 66 LYS B N 1
ATOM 1459 C CA . LYS B 1 66 ? 0.874 11.062 15.195 1 63.06 66 LYS B CA 1
ATOM 1460 C C . LYS B 1 66 ? -0.306 11.289 14.258 1 63.06 66 LYS B C 1
ATOM 1462 O O . LYS B 1 66 ? -1 12.297 14.352 1 63.06 66 LYS B O 1
ATOM 1467 N N . VAL B 1 67 ? -0.133 10.539 13.023 1 74.75 67 VAL B N 1
ATOM 1468 C CA . VAL B 1 67 ? -1.384 10.547 12.266 1 74.75 67 VAL B CA 1
ATOM 1469 C C . VAL B 1 67 ? -2.535 10.117 13.172 1 74.75 67 VAL B C 1
ATOM 1471 O O . VAL B 1 67 ? -2.617 8.953 13.57 1 74.75 67 VAL B O 1
ATOM 1474 N N . MET B 1 68 ? -3.285 11.055 13.539 1 77.5 68 MET B N 1
ATOM 1475 C CA . MET B 1 68 ? -4.426 10.82 14.422 1 77.5 68 MET B CA 1
ATOM 1476 C C . MET B 1 68 ? -5.527 10.055 13.695 1 77.5 68 MET B C 1
ATOM 1478 O O . MET B 1 68 ? -5.598 10.078 12.469 1 77.5 68 MET B O 1
ATOM 1482 N N . PRO B 1 69 ? -6.305 9.367 14.531 1 83.69 69 PRO B N 1
ATOM 1483 C CA . PRO B 1 69 ? -7.457 8.68 13.953 1 83.69 69 PRO B CA 1
ATOM 1484 C C . PRO B 1 69 ? -8.328 9.602 13.102 1 83.69 69 PRO B C 1
ATOM 1486 O O . PRO B 1 69 ? -8.93 9.156 12.125 1 83.69 69 PRO B O 1
ATOM 1489 N N . GLU B 1 70 ? -8.312 10.859 13.445 1 89.44 70 GLU B N 1
ATOM 1490 C CA .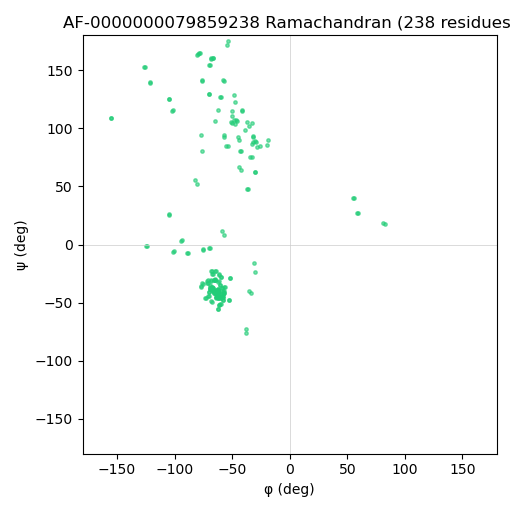 GLU B 1 70 ? -9.109 11.828 12.695 1 89.44 70 GLU B CA 1
ATOM 1491 C C . GLU B 1 70 ? -8.547 12.023 11.289 1 89.44 70 GLU B C 1
ATOM 1493 O O . GLU B 1 70 ? -9.305 12.219 10.336 1 89.44 70 GLU B O 1
ATOM 1498 N N . ILE B 1 71 ? -7.246 11.977 11.234 1 89.12 71 ILE B N 1
ATOM 1499 C CA . ILE B 1 71 ? -6.59 12.148 9.945 1 89.12 71 ILE B CA 1
ATOM 1500 C C . ILE B 1 71 ? -6.855 10.93 9.062 1 89.12 71 ILE B C 1
ATOM 1502 O O . ILE B 1 71 ? -7.121 11.07 7.867 1 89.12 71 ILE B O 1
ATOM 1506 N N . LYS B 1 72 ? -6.797 9.797 9.672 1 88.56 72 LYS B N 1
ATOM 1507 C CA . LYS B 1 72 ? -7.109 8.578 8.93 1 88.56 72 LYS B CA 1
ATOM 1508 C C . LYS B 1 72 ? -8.523 8.625 8.359 1 88.56 72 LYS B C 1
ATOM 1510 O O . LYS B 1 72 ? -8.734 8.281 7.191 1 88.56 72 LYS B O 1
ATOM 1515 N N . ALA B 1 73 ? -9.414 9.062 9.211 1 91.38 73 ALA B N 1
ATOM 1516 C CA . ALA B 1 73 ? -10.805 9.188 8.781 1 91.38 73 ALA B CA 1
ATOM 1517 C C . ALA B 1 73 ? -10.938 10.203 7.648 1 91.38 73 ALA B C 1
ATOM 1519 O O . ALA B 1 73 ? -11.742 10.023 6.734 1 91.38 73 ALA B O 1
ATOM 1520 N N . ALA B 1 74 ? -10.172 11.227 7.801 1 94.69 74 ALA B N 1
ATOM 1521 C CA . ALA B 1 74 ? -10.203 12.25 6.754 1 94.69 74 ALA B CA 1
ATOM 1522 C C . ALA B 1 74 ? -9.703 11.68 5.426 1 94.69 74 ALA B C 1
ATOM 1524 O O . ALA B 1 74 ? -10.305 11.922 4.379 1 94.69 74 ALA B O 1
ATOM 1525 N N . LEU B 1 75 ? -8.688 10.898 5.48 1 93.62 75 LEU B N 1
ATOM 1526 C CA . LEU B 1 75 ? -8.141 10.297 4.27 1 93.62 75 LEU B CA 1
ATOM 1527 C C . LEU B 1 75 ? -9.164 9.367 3.619 1 93.62 75 LEU B C 1
ATOM 1529 O O . LEU B 1 75 ? -9.328 9.375 2.396 1 93.62 75 LEU B O 1
ATOM 1533 N N . GLU B 1 76 ? -9.758 8.594 4.426 1 92.38 76 GLU B N 1
ATOM 1534 C CA . GLU B 1 76 ? -10.82 7.734 3.914 1 92.38 76 GLU B CA 1
ATOM 1535 C C . GLU B 1 76 ? -11.93 8.555 3.268 1 92.38 76 GLU B C 1
ATOM 1537 O O . GLU B 1 76 ? -12.438 8.195 2.201 1 92.38 76 GLU B O 1
ATOM 1542 N N . SER B 1 77 ? -12.281 9.656 3.934 1 94 77 SER B N 1
ATOM 1543 C CA . SER B 1 77 ? -13.328 10.531 3.412 1 94 77 SER B CA 1
ATOM 1544 C C . SER B 1 77 ? -12.914 11.148 2.082 1 94 77 SER B C 1
ATOM 1546 O O . SER B 1 77 ? -13.727 11.25 1.158 1 94 77 SER B O 1
ATOM 1548 N N . TYR B 1 78 ? -11.688 11.562 1.99 1 93.88 78 TYR B N 1
ATOM 1549 C CA . TYR B 1 78 ? -11.195 12.141 0.746 1 93.88 78 TYR B CA 1
ATOM 1550 C C . TYR B 1 78 ? -11.305 11.141 -0.4 1 93.88 78 TYR B C 1
ATOM 1552 O O . TYR B 1 78 ? -11.75 11.484 -1.494 1 93.88 78 TYR B O 1
ATOM 1560 N N . LEU B 1 79 ? -10.891 9.938 -0.137 1 90.44 79 LEU B N 1
ATOM 1561 C CA . LEU B 1 79 ? -10.914 8.883 -1.146 1 90.44 79 LEU B CA 1
ATOM 1562 C C . LEU B 1 79 ? -12.336 8.586 -1.587 1 90.44 79 LEU B C 1
ATOM 1564 O O . LEU B 1 79 ? -12.602 8.383 -2.775 1 90.44 79 LEU B O 1
ATOM 1568 N N . ASN B 1 80 ? -13.18 8.547 -0.625 1 88.38 80 ASN B N 1
ATOM 1569 C CA . ASN B 1 80 ? -14.578 8.258 -0.911 1 88.38 80 ASN B CA 1
ATOM 1570 C C . ASN B 1 80 ? -15.234 9.383 -1.703 1 88.38 80 ASN B C 1
ATOM 1572 O O . ASN B 1 80 ? -16.109 9.141 -2.531 1 88.38 80 ASN B O 1
ATOM 1576 N N . GLU B 1 81 ? -14.867 10.578 -1.406 1 91.31 81 GLU B N 1
ATOM 1577 C CA . GLU B 1 81 ? -15.383 11.742 -2.129 1 91.31 81 GLU B CA 1
ATOM 1578 C C . GLU B 1 81 ? -14.883 11.758 -3.57 1 91.31 81 GLU B C 1
ATOM 1580 O O . GLU B 1 81 ? -15.664 11.992 -4.5 1 91.31 81 GLU B O 1
ATOM 1585 N N . ASN B 1 82 ? -13.562 11.578 -3.723 1 91.81 82 ASN B N 1
ATOM 1586 C CA . ASN B 1 82 ? -12.938 11.578 -5.039 1 91.81 82 ASN B CA 1
ATOM 1587 C C . ASN B 1 82 ? -11.633 10.781 -5.043 1 91.81 82 ASN B C 1
ATOM 1589 O O . ASN B 1 82 ? -10.602 11.273 -4.582 1 91.81 82 ASN B O 1
ATOM 1593 N N . PHE B 1 83 ? -11.703 9.633 -5.695 1 86.94 83 PHE B N 1
ATOM 1594 C CA . PHE B 1 83 ? -10.539 8.758 -5.688 1 86.94 83 PHE B CA 1
ATOM 1595 C C . PHE B 1 83 ? -9.461 9.289 -6.625 1 86.94 83 PHE B C 1
ATOM 1597 O O . PHE B 1 83 ? -8.32 8.82 -6.602 1 86.94 83 PHE B O 1
ATOM 1604 N N . GLN B 1 84 ? -9.695 10.344 -7.355 1 90.81 84 GLN B N 1
ATOM 1605 C CA . GLN B 1 84 ? -8.742 10.859 -8.328 1 90.81 84 GLN B CA 1
ATOM 1606 C C . GLN B 1 84 ? -7.785 11.859 -7.684 1 90.81 84 GLN B C 1
ATOM 1608 O O . GLN B 1 84 ? -6.828 12.305 -8.312 1 90.81 84 GLN B O 1
ATOM 1613 N N . TYR B 1 85 ? -8.086 12.188 -6.445 1 93.75 85 TYR B N 1
ATOM 1614 C CA . TYR B 1 85 ? -7.168 13.102 -5.773 1 93.75 85 TYR B CA 1
ATOM 1615 C C . TYR B 1 85 ? -5.754 12.531 -5.742 1 93.75 85 TYR B C 1
ATOM 1617 O O . TYR B 1 85 ? -5.566 11.328 -5.531 1 93.75 85 TYR B O 1
ATOM 1625 N N . THR B 1 86 ? -4.816 13.375 -5.914 1 96.19 86 THR B N 1
ATOM 1626 C CA . THR B 1 86 ? -3.422 12.969 -5.785 1 96.19 86 THR B CA 1
ATOM 1627 C C . THR B 1 86 ? -3.004 12.906 -4.32 1 96.19 86 THR B C 1
ATOM 1629 O O . THR B 1 86 ? -3.637 13.531 -3.465 1 96.19 86 THR B O 1
ATOM 1632 N N . LEU B 1 87 ? -1.927 12.25 -4.074 1 96.12 87 LEU B N 1
ATOM 1633 C CA . LEU B 1 87 ? -1.394 12.203 -2.717 1 96.12 87 LEU B CA 1
ATOM 1634 C C . LEU B 1 87 ? -1.004 13.602 -2.238 1 96.12 87 LEU B C 1
ATOM 1636 O O . LEU B 1 87 ? -1.212 13.938 -1.071 1 96.12 87 LEU B O 1
ATOM 1640 N N . SER B 1 88 ? -0.434 14.359 -3.188 1 95.19 88 SER B N 1
ATOM 1641 C CA . SER B 1 88 ? -0.041 15.719 -2.855 1 95.19 88 SER B CA 1
ATOM 1642 C C . SER B 1 88 ? -1.248 16.562 -2.457 1 95.19 88 SER B C 1
ATOM 1644 O O . SER B 1 88 ? -1.163 17.391 -1.543 1 95.19 88 SER B O 1
ATOM 1646 N N . TYR B 1 89 ? -2.346 16.359 -3.184 1 96.19 89 TYR B N 1
ATOM 1647 C CA . TYR B 1 89 ? -3.57 17.078 -2.848 1 96.19 89 TYR B CA 1
ATOM 1648 C C . TYR B 1 89 ? -4.07 16.688 -1.462 1 96.19 89 TYR B C 1
ATOM 1650 O O . TYR B 1 89 ? -4.414 17.562 -0.653 1 96.19 89 TYR B O 1
ATOM 1658 N N . MET B 1 90 ? -4.098 15.461 -1.122 1 96 90 MET B N 1
ATOM 1659 C CA . MET B 1 90 ? -4.523 14.984 0.191 1 96 90 MET B CA 1
ATOM 1660 C C . MET B 1 90 ? -3.609 15.523 1.288 1 96 90 MET B C 1
ATOM 1662 O O . MET B 1 90 ? -4.082 15.914 2.357 1 96 90 MET B O 1
ATOM 1666 N N . GLN B 1 91 ? -2.357 15.445 0.951 1 94.38 91 GLN B N 1
ATOM 1667 C CA . GLN B 1 91 ? -1.376 16.016 1.868 1 94.38 91 GLN B CA 1
ATOM 1668 C C . GLN B 1 91 ? -1.717 17.469 2.207 1 94.38 91 GLN B C 1
ATOM 1670 O O . GLN B 1 91 ? -1.692 17.859 3.375 1 94.38 91 GLN B O 1
ATOM 1675 N N . ASN B 1 92 ? -2.008 18.234 1.192 1 95.75 92 ASN B N 1
ATOM 1676 C CA . ASN B 1 92 ? -2.332 19.641 1.383 1 95.75 92 ASN B CA 1
ATOM 1677 C C . ASN B 1 92 ? -3.631 19.812 2.164 1 95.75 92 ASN B C 1
ATOM 1679 O O . ASN B 1 92 ? -3.74 20.703 3.002 1 95.75 92 ASN B O 1
ATOM 1683 N N . MET B 1 93 ? -4.598 18.984 1.863 1 96.38 93 MET B N 1
ATOM 1684 C CA . MET B 1 93 ? -5.871 19.047 2.574 1 96.38 93 MET B CA 1
ATOM 1685 C C . MET B 1 93 ? -5.684 18.75 4.059 1 96.38 93 MET B C 1
ATOM 1687 O O . MET B 1 93 ? -6.27 19.422 4.91 1 96.38 93 MET B O 1
ATOM 1691 N N . ILE B 1 94 ? -4.863 17.797 4.355 1 94.06 94 ILE B N 1
ATOM 1692 C CA . ILE B 1 94 ? -4.586 17.438 5.746 1 94.06 94 ILE B CA 1
ATOM 1693 C C . ILE B 1 94 ? -3.904 18.609 6.449 1 94.06 94 ILE B C 1
ATOM 1695 O O . ILE B 1 94 ? -4.238 18.938 7.594 1 94.06 94 ILE B O 1
ATOM 1699 N N . ALA B 1 95 ? -2.906 19.188 5.766 1 93.5 95 ALA B N 1
ATOM 1700 C CA . ALA B 1 95 ? -2.209 20.344 6.344 1 93.5 95 ALA B CA 1
ATOM 1701 C C . ALA B 1 95 ? -3.182 21.469 6.664 1 93.5 95 ALA B C 1
ATOM 1703 O O . ALA B 1 95 ? -3.084 22.109 7.715 1 93.5 95 ALA B O 1
ATOM 1704 N N . LEU B 1 96 ? -4.109 21.688 5.809 1 94.88 96 LEU B N 1
ATOM 1705 C CA . LEU B 1 96 ? -5.086 22.75 5.965 1 94.88 96 LEU B CA 1
ATOM 1706 C C . LEU B 1 96 ? -6.098 22.406 7.059 1 94.88 96 LEU B C 1
ATOM 1708 O O . LEU B 1 96 ? -6.379 23.234 7.926 1 94.88 96 LEU B O 1
ATOM 1712 N N . ASP B 1 97 ? -6.617 21.188 7.055 1 93.75 97 ASP B N 1
ATOM 1713 C CA . ASP B 1 97 ? -7.695 20.781 7.949 1 93.75 97 ASP B CA 1
ATOM 1714 C C . ASP B 1 97 ? -7.172 20.531 9.359 1 93.75 97 ASP B C 1
ATOM 1716 O O . ASP B 1 97 ? -7.871 20.797 10.344 1 93.75 97 ASP B O 1
ATOM 1720 N N . PHE B 1 98 ? -5.93 20.047 9.523 1 92.31 98 PHE B N 1
ATOM 1721 C CA . PHE B 1 98 ? -5.461 19.578 10.828 1 92.31 98 PHE B CA 1
ATOM 1722 C C . PHE B 1 98 ? -4.18 20.297 11.234 1 92.31 98 PHE B C 1
ATOM 1724 O O . PHE B 1 98 ? -3.617 20.031 12.297 1 92.31 98 PHE B O 1
ATOM 1731 N N . SER B 1 99 ? -3.666 21.156 10.438 1 90.81 99 SER B N 1
ATOM 1732 C CA . SER B 1 99 ? -2.443 21.891 10.719 1 90.81 99 SER B CA 1
ATOM 1733 C C . SER B 1 99 ? -1.265 20.953 10.953 1 90.81 99 SER B C 1
ATOM 1735 O O . SER B 1 99 ? -0.443 21.203 11.844 1 90.81 99 SER B O 1
ATOM 1737 N N . THR B 1 100 ? -1.356 19.812 10.352 1 85.94 100 THR B N 1
ATOM 1738 C CA . THR B 1 100 ? -0.287 18.828 10.422 1 85.94 100 THR B CA 1
ATOM 1739 C C . THR B 1 100 ? 0.23 18.484 9.023 1 85.94 100 THR B C 1
ATOM 1741 O O . THR B 1 100 ? -0.552 18.359 8.078 1 85.94 100 THR B O 1
ATOM 1744 N N . SER B 1 101 ? 1.559 18.359 8.945 1 86.94 101 SER B N 1
ATOM 1745 C CA . SER B 1 101 ? 2.162 18.016 7.66 1 86.94 101 SER B CA 1
ATOM 1746 C C . SER B 1 101 ? 2.615 16.562 7.629 1 86.94 101 SER B C 1
ATOM 1748 O O . SER B 1 101 ? 3.277 16.094 8.555 1 86.94 101 SER B O 1
ATOM 1750 N N . ILE B 1 102 ? 2.16 15.836 6.676 1 88.44 102 ILE B N 1
ATOM 1751 C CA . ILE B 1 102 ? 2.611 14.461 6.488 1 88.44 102 ILE B CA 1
ATOM 1752 C C . ILE B 1 102 ? 3.111 14.273 5.055 1 88.44 102 ILE B C 1
ATOM 1754 O O . ILE B 1 102 ? 2.727 15.023 4.152 1 88.44 102 ILE B O 1
ATOM 1758 N N . SER B 1 103 ? 4.016 13.352 4.875 1 90.44 103 SER B N 1
ATOM 1759 C CA . SER B 1 103 ? 4.582 13.078 3.557 1 90.44 103 SER B CA 1
ATOM 1760 C C . SER B 1 103 ? 3.625 12.242 2.711 1 90.44 103 SER B C 1
ATOM 1762 O O . SER B 1 103 ? 2.707 11.617 3.238 1 90.44 103 SER B O 1
ATOM 1764 N N . THR B 1 104 ? 3.916 12.211 1.369 1 93.19 104 THR B N 1
ATOM 1765 C CA . THR B 1 104 ? 3.141 11.375 0.462 1 93.19 104 THR B CA 1
ATOM 1766 C C . THR B 1 104 ? 3.332 9.898 0.794 1 93.19 104 THR B C 1
ATOM 1768 O O . THR B 1 104 ? 2.412 9.094 0.624 1 93.19 104 THR B O 1
ATOM 1771 N N . SER B 1 105 ? 4.492 9.547 1.307 1 91.88 105 SER B N 1
ATOM 1772 C CA . SER B 1 105 ? 4.734 8.172 1.723 1 91.88 105 SER B CA 1
ATOM 1773 C C . SER B 1 105 ? 3.857 7.793 2.912 1 91.88 105 SER B C 1
ATOM 1775 O O . SER B 1 105 ? 3.32 6.684 2.965 1 91.88 105 SER B O 1
ATOM 1777 N N . THR B 1 106 ? 3.707 8.711 3.809 1 90.19 106 THR B N 1
ATOM 1778 C CA . THR B 1 106 ? 2.836 8.477 4.953 1 90.19 106 THR B CA 1
ATOM 1779 C C . THR B 1 106 ? 1.386 8.32 4.508 1 90.19 106 THR B C 1
ATOM 1781 O O . THR B 1 106 ? 0.679 7.426 4.977 1 90.19 106 THR B O 1
ATOM 1784 N N . VAL B 1 107 ? 0.909 9.133 3.574 1 92.88 107 VAL B N 1
ATOM 1785 C CA . VAL B 1 107 ? -0.463 9.086 3.08 1 92.88 107 VAL B CA 1
ATOM 1786 C C . VAL B 1 107 ? -0.737 7.723 2.447 1 92.88 107 VAL B C 1
ATOM 1788 O O . VAL B 1 107 ? -1.68 7.031 2.838 1 92.88 107 VAL B O 1
ATOM 1791 N N . ILE B 1 108 ? 0.153 7.324 1.523 1 93.44 108 ILE B N 1
ATOM 1792 C CA . ILE B 1 108 ? -0.12 6.102 0.78 1 93.44 108 ILE B CA 1
ATOM 1793 C C . ILE B 1 108 ? -0.082 4.902 1.727 1 93.44 108 ILE B C 1
ATOM 1795 O O . ILE B 1 108 ? -0.84 3.943 1.557 1 93.44 108 ILE B O 1
ATOM 1799 N N . HIS B 1 109 ? 0.706 4.973 2.752 1 91.56 109 HIS B N 1
ATOM 1800 C CA . HIS B 1 109 ? 0.778 3.883 3.721 1 91.56 109 HIS B CA 1
ATOM 1801 C C . HIS B 1 109 ? -0.506 3.785 4.539 1 91.56 109 HIS B C 1
ATOM 1803 O O . HIS B 1 109 ? -0.955 2.686 4.867 1 91.56 109 HIS B O 1
ATOM 1809 N N . HIS B 1 110 ? -1.062 4.918 4.867 1 91.5 110 HIS B N 1
ATOM 1810 C CA . HIS B 1 110 ? -2.328 4.891 5.594 1 91.5 110 HIS B CA 1
ATOM 1811 C C . HIS B 1 110 ? -3.471 4.449 4.688 1 91.5 110 HIS B C 1
ATOM 1813 O O . HIS B 1 110 ? -4.41 3.789 5.141 1 91.5 110 HIS B O 1
ATOM 1819 N N . LEU B 1 111 ? -3.402 4.785 3.426 1 93.19 111 LEU B N 1
ATOM 1820 C CA . LEU B 1 111 ? -4.406 4.285 2.494 1 93.19 111 LEU B CA 1
ATOM 1821 C C . LEU B 1 111 ? -4.352 2.762 2.404 1 93.19 111 LEU B C 1
ATOM 1823 O O . LEU B 1 111 ? -5.395 2.102 2.348 1 93.19 111 LEU B O 1
ATOM 1827 N N . LEU B 1 112 ? -3.131 2.234 2.412 1 93.69 112 LEU B N 1
ATOM 1828 C CA . LEU B 1 112 ? -2.998 0.782 2.422 1 93.69 112 LEU B CA 1
ATOM 1829 C C . LEU B 1 112 ? -3.689 0.181 3.639 1 93.69 112 LEU B C 1
ATOM 1831 O O . LEU B 1 112 ? -4.309 -0.883 3.545 1 93.69 112 LEU B O 1
ATOM 1835 N N . GLY B 1 113 ? -3.627 0.831 4.766 1 91.88 113 GLY B N 1
ATOM 1836 C CA . GLY B 1 113 ? -4.289 0.375 5.977 1 91.88 113 GLY B CA 1
ATOM 1837 C C . GLY B 1 113 ? -5.793 0.242 5.82 1 91.88 113 GLY B C 1
ATOM 1838 O O . GLY B 1 113 ? -6.418 -0.592 6.477 1 91.88 113 GLY B O 1
ATOM 1839 N N . LEU B 1 114 ? -6.367 0.998 4.961 1 90.5 114 LEU B N 1
ATOM 1840 C CA . LEU B 1 114 ? -7.809 0.985 4.746 1 90.5 114 LEU B CA 1
ATOM 1841 C C . LEU B 1 114 ? -8.258 -0.335 4.125 1 90.5 114 LEU B C 1
ATOM 1843 O O . LEU B 1 114 ? -9.43 -0.705 4.219 1 90.5 114 LEU B O 1
ATOM 1847 N N . THR B 1 115 ? -7.391 -1.014 3.488 1 90.38 115 THR B N 1
ATOM 1848 C CA . THR B 1 115 ? -7.699 -2.301 2.875 1 90.38 115 THR B CA 1
ATOM 1849 C C . THR B 1 115 ? -8.055 -3.334 3.939 1 90.38 115 THR B C 1
ATOM 1851 O O . THR B 1 115 ? -8.797 -4.281 3.668 1 90.38 115 THR B O 1
ATOM 1854 N N . TYR B 1 116 ? -7.621 -3.111 5.105 1 89.06 116 TYR B N 1
ATOM 1855 C CA . TYR B 1 116 ? -7.805 -4.094 6.168 1 89.06 116 TYR B CA 1
ATOM 1856 C C . TYR B 1 116 ? -8.969 -3.701 7.074 1 89.06 116 TYR B C 1
ATOM 1858 O O . TYR B 1 116 ? -9.258 -4.391 8.055 1 89.06 116 TYR B O 1
ATOM 1866 N N . THR B 1 117 ? -9.445 -2.5 6.734 1 81.69 117 THR B N 1
ATOM 1867 C CA . THR B 1 117 ? -10.586 -2.096 7.551 1 81.69 117 THR B CA 1
ATOM 1868 C C . THR B 1 117 ? -11.852 -2.82 7.105 1 81.69 117 THR B C 1
ATOM 1870 O O . THR B 1 117 ? -12.055 -3.045 5.914 1 81.69 117 THR B O 1
ATOM 1873 N N . VAL B 1 118 ? -12.281 -4.012 7.719 1 58.25 118 VAL B N 1
ATOM 1874 C CA . VAL B 1 118 ? -13.453 -4.836 7.449 1 58.25 118 VAL B CA 1
ATOM 1875 C C . VAL B 1 118 ? -14.648 -3.941 7.137 1 58.25 118 VAL B C 1
ATOM 1877 O O . VAL B 1 118 ? -14.969 -3.027 7.898 1 58.25 118 VAL B O 1
ATOM 1880 N N . LYS B 1 119 ? -14.898 -3.795 5.602 1 49.78 119 LYS B N 1
ATOM 1881 C CA . LYS B 1 119 ? -16.25 -3.283 5.387 1 49.78 119 LYS B CA 1
ATOM 1882 C C . LYS B 1 119 ? -17.266 -3.988 6.293 1 49.78 119 LYS B C 1
ATOM 1884 O O . LYS B 1 119 ? -17.375 -5.215 6.27 1 49.78 119 LYS B O 1
ATOM 1889 N N . GLN B 1 120 ? -17.172 -3.779 7.598 1 37.94 120 GLN B N 1
ATOM 1890 C CA . GLN B 1 120 ? -18.344 -4.273 8.297 1 37.94 120 GLN B CA 1
ATOM 1891 C C . GLN B 1 120 ? -19.578 -4.195 7.406 1 37.94 120 GLN B C 1
ATOM 1893 O O . GLN B 1 120 ? -19.984 -3.109 6.977 1 37.94 120 GLN B O 1
ATOM 1898 N N . VAL B 1 121 ? -19.578 -4.93 6.273 1 34.56 121 VAL B N 1
ATOM 1899 C CA . VAL B 1 121 ? -20.953 -5.141 5.836 1 34.56 121 VAL B CA 1
ATOM 1900 C C . VAL B 1 121 ? -21.734 -5.898 6.91 1 34.56 121 VAL B C 1
ATOM 1902 O O . VAL B 1 121 ? -21.188 -6.785 7.57 1 34.56 121 VAL B O 1
#

InterPro domains:
  IPR009057 Homedomain-like superfamily [SSF46689] (12-111)

Radius of gyration: 19.25 Å; Cα contacts (8 Å, |Δi|>4): 273; chains: 2; bounding box: 52×57×53 Å

Sequence (242 aa):
MAGQVTIKKNTPAERLHVLAVYRAQRTDCLTVAANNGVPRPTAYRWASEYRDEKLQRGGARAATTKVMPEIKAALESYLNENFQYTLSYMQNMIALDFSTSISTSTVIHHLLGLTYTVKQVMAGQVTIKKNTPAERLHVLAVYRAQRTDCLTVAANNGVPRPTAYRWASEYRDEKLQRGGARAATTKVMPEIKAALESYLNENFQYTLSYMQNMIALDFSTSISTSTVIHHLLGLTYTVKQV

Solvent-accessible surface area (backbone atoms only — not comparable to full-atom values): 13938 Å² total; per-residue (Å²): 128,78,73,75,75,72,72,80,74,79,48,73,41,55,49,50,50,46,47,18,37,46,67,39,66,45,91,57,31,64,57,34,26,48,68,64,72,37,54,70,74,56,51,52,50,54,60,55,55,74,26,65,27,72,54,56,83,65,90,68,82,43,66,44,51,60,83,42,72,66,52,54,51,46,50,53,48,47,43,71,75,42,72,58,63,39,58,67,54,51,34,50,49,41,28,70,76,64,73,42,80,61,53,49,56,55,50,51,48,53,48,38,5,52,51,62,44,68,78,78,118,129,78,72,75,75,74,73,80,75,77,48,73,41,54,49,50,52,44,47,18,38,47,67,39,67,46,91,58,32,65,57,33,25,47,68,64,72,38,54,68,73,56,51,52,50,54,62,55,56,74,28,65,26,71,52,55,82,66,91,70,82,40,64,42,53,58,84,40,73,67,52,53,50,46,51,53,48,46,42,71,75,42,71,57,62,38,57,68,54,51,34,51,49,41,28,70,76,64,74,42,82,62,53,50,56,56,51,52,47,53,47,39,5,53,50,64,42,71,77,78,116

Secondary structure (DSSP, 8-state):
--------PPPHHHHHHHHHHHHTT-TTHHHHHHHTT--HHHHHHHHHHT--S---SSSS--------HHHHHHHHHHHHH-TT--HHHHHHHHHHHHS----HHHHHHHHHHGGGS----/--------PPPHHHHHHHHHHHHTT-TTHHHHHHHTT--HHHHHHHHHHT------SSSS--------HHHHHHHHHHHHH-TT--HHHHHHHHHHHHS----HHHHHHHHHHGGGS----

Nearest PDB structures (foldseek):
  1mdm-assembly1_A  TM=4.079E-01  e=1.692E-02  Homo sapiens
  3iuo-assembly1_B  TM=3.039E-01  e=5.620E-01  Porphyromonas gingivalis
  1mdm-assembly1_A  TM=4.078E-01  e=2.057E-02  Homo sapiens
  3iuo-assembly1_B  TM=3.024E-01  e=8.429E-01  Porphyromonas gingivalis

Organism: NCBI:txid29920

pLDDT: mean 79.89, std 19.18, range [34.25, 96.38]